Protein AF-0000000068440738 (afdb_homodimer)

pLDDT: mean 78.92, std 22.3, range [18.81, 98.5]

InterPro domains:
  IPR001190 SRCR domain [PF00530] (19-112)
  IPR001190 SRCR domain [PR00258] (16-32)
  IPR001190 SRCR domain [PR00258] (35-46)
  IPR001190 SRCR domain [PR00258] (50-60)
  IPR001190 SRCR domain [PR00258] (100-112)
  IPR001190 SRCR domain [PS50287] (16-112)
  IPR001190 SRCR domain [SM00202] (16-112)
  IPR036772 SRCR-like domain superfamily [G3DSA:3.10.250.10] (16-118)
  IPR036772 SRCR-like domain superfamily [SSF56487] (14-116)

Solvent-accessible surface area (backbone atoms only — not comparable to full-atom values): 12773 Å² total; per-residue (Å²): 131,83,73,74,72,61,81,67,72,72,68,60,94,82,32,64,48,41,42,75,37,97,47,79,36,21,16,19,44,33,37,53,51,96,90,38,64,19,28,30,32,30,50,63,58,35,61,30,44,33,26,12,49,17,50,57,66,62,12,40,49,50,73,44,56,36,53,58,16,70,38,48,61,68,64,82,46,70,76,42,56,57,53,57,39,81,37,79,51,72,37,64,72,68,18,49,76,54,47,90,56,56,44,63,27,19,23,19,39,34,31,64,33,65,70,70,70,83,117,132,84,72,73,74,61,79,68,71,73,70,58,92,81,32,66,48,42,42,76,38,98,47,77,35,22,16,19,44,35,37,54,54,95,89,38,66,17,27,30,31,29,50,62,59,35,60,30,43,33,26,12,48,16,50,57,65,62,11,42,49,51,71,45,56,35,52,58,16,70,37,46,63,69,62,81,47,69,77,42,55,58,53,58,37,82,35,78,52,72,38,63,72,68,17,50,74,55,46,90,57,55,44,64,27,19,23,19,39,33,31,64,33,64,71,72,71,82,116

Structure (mmCIF, N/CA/C/O backbone):
data_AF-0000000068440738-model_v1
#
loop_
_entity.id
_entity.type
_entity.pdbx_description
1 polymer 'SRCR domain-containing protein'
#
loop_
_atom_site.group_PDB
_atom_site.id
_atom_site.type_symbol
_atom_site.label_atom_id
_atom_site.label_alt_id
_atom_site.label_comp_id
_atom_site.label_asym_id
_atom_site.label_entity_id
_atom_site.label_seq_id
_atom_site.pdbx_PDB_ins_code
_atom_site.Cartn_x
_atom_site.Cartn_y
_atom_site.Cartn_z
_atom_site.occupancy
_atom_site.B_iso_or_equiv
_atom_site.auth_seq_id
_atom_site.auth_comp_id
_atom_site.auth_asym_id
_atom_site.auth_atom_id
_atom_site.pdbx_PDB_model_num
ATOM 1 N N . MET A 1 1 ? -0.693 -3.965 24.609 1 18.81 1 MET A N 1
ATOM 2 C CA . MET A 1 1 ? -0.639 -4.945 23.531 1 18.81 1 MET A CA 1
ATOM 3 C C . MET A 1 1 ? -1.587 -4.562 22.406 1 18.81 1 MET A C 1
ATOM 5 O O . MET A 1 1 ? -2.787 -4.832 22.469 1 18.81 1 MET A O 1
ATOM 9 N N . HIS A 1 2 ? -1.605 -3.342 22.016 1 21.77 2 HIS A N 1
ATOM 10 C CA . HIS A 1 2 ? -2.613 -2.768 21.125 1 21.77 2 HIS A CA 1
ATOM 11 C C . HIS A 1 2 ? -2.6 -3.447 19.766 1 21.77 2 HIS A C 1
ATOM 13 O O . HIS A 1 2 ? -1.543 -3.57 19.141 1 21.77 2 HIS A O 1
ATOM 19 N N . LYS A 1 3 ? -3.529 -4.398 19.672 1 24.98 3 LYS A N 1
ATOM 20 C CA . LYS A 1 3 ? -3.844 -5.312 18.562 1 24.98 3 LYS A CA 1
ATOM 21 C C . LYS A 1 3 ? -4.012 -4.555 17.25 1 24.98 3 LYS A C 1
ATOM 23 O O . LYS A 1 3 ? -4.676 -3.516 17.219 1 24.98 3 LYS A O 1
ATOM 28 N N . TYR A 1 4 ? -3.006 -4.535 16.484 1 27.48 4 TYR A N 1
ATOM 29 C CA . TYR A 1 4 ? -2.863 -4.094 15.102 1 27.48 4 TYR A CA 1
ATOM 30 C C . TYR A 1 4 ? -4.133 -4.375 14.312 1 27.48 4 TYR A C 1
ATOM 32 O O . TYR A 1 4 ? -4.566 -5.523 14.211 1 27.48 4 TYR A O 1
ATOM 40 N N . ASN A 1 5 ? -5.109 -3.664 14.703 1 26.7 5 ASN A N 1
ATOM 41 C CA . ASN A 1 5 ? -6.324 -4.051 14 1 26.7 5 ASN A CA 1
ATOM 42 C C . ASN A 1 5 ? -6.121 -4.043 12.484 1 26.7 5 ASN A C 1
ATOM 44 O O . ASN A 1 5 ? -5.965 -2.98 11.883 1 26.7 5 ASN A O 1
ATOM 48 N N . LEU A 1 6 ? -5.23 -4.863 12.031 1 29.42 6 LEU A N 1
ATOM 49 C CA . LEU A 1 6 ? -5.082 -5.234 10.633 1 29.42 6 LEU A CA 1
ATOM 50 C C . LEU A 1 6 ? -6.441 -5.426 9.969 1 29.42 6 LEU A C 1
ATOM 52 O O . LEU A 1 6 ? -7.297 -6.141 10.5 1 29.42 6 LEU A O 1
ATOM 56 N N . TYR A 1 7 ? -7.008 -4.418 9.578 1 29.03 7 TYR A N 1
ATOM 57 C CA . TYR A 1 7 ? -8.195 -4.766 8.805 1 29.03 7 TYR A CA 1
ATOM 58 C C . TYR A 1 7 ? -7.906 -5.93 7.863 1 29.03 7 TYR A C 1
ATOM 60 O O . TYR A 1 7 ? -7.066 -5.82 6.965 1 29.03 7 TYR A O 1
ATOM 68 N N . LEU A 1 8 ? -7.867 -7.102 8.461 1 31.16 8 LEU A N 1
ATOM 69 C CA . LEU A 1 8 ? -7.82 -8.383 7.77 1 31.16 8 LEU A CA 1
ATOM 70 C C . LEU A 1 8 ? -8.93 -8.477 6.727 1 31.16 8 LEU A C 1
ATOM 72 O O . LEU A 1 8 ? -10.117 -8.438 7.066 1 31.16 8 LEU A O 1
ATOM 76 N N . PHE A 1 9 ? -8.758 -7.648 5.691 1 31.34 9 PHE A N 1
ATOM 77 C CA . PHE A 1 9 ? -9.711 -8.062 4.672 1 31.34 9 PHE A CA 1
ATOM 78 C C . PHE A 1 9 ? -9.664 -9.578 4.465 1 31.34 9 PHE A C 1
ATOM 80 O O . PHE A 1 9 ? -8.578 -10.16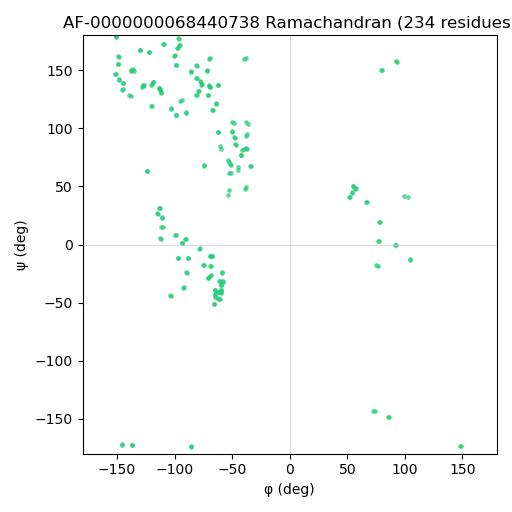4 4.41 1 31.34 9 PHE A O 1
ATOM 87 N N . SER A 1 10 ? -10.516 -10.172 5.211 1 38.22 10 SER A N 1
ATOM 88 C CA . SER A 1 10 ? -10.688 -11.609 5.008 1 38.22 10 SER A CA 1
ATOM 89 C C . SER A 1 10 ? -10.828 -11.945 3.525 1 38.22 10 SER A C 1
ATOM 91 O O . SER A 1 10 ? -11.727 -11.43 2.855 1 38.22 10 SER A O 1
ATOM 93 N N . PHE A 1 11 ? -9.656 -12.125 2.855 1 38.41 11 PHE A N 1
ATOM 94 C CA . PHE A 1 11 ? -9.844 -12.664 1.515 1 38.41 11 PHE A CA 1
ATOM 95 C C . PHE A 1 11 ? -10.781 -13.867 1.545 1 38.41 11 PHE A C 1
ATOM 97 O O . PHE A 1 11 ? -10.656 -14.727 2.418 1 38.41 11 PHE A O 1
ATOM 104 N N . GLU A 1 12 ? -11.93 -13.648 1.123 1 41.41 12 GLU A N 1
ATOM 105 C CA . GLU A 1 12 ? -12.742 -14.836 0.888 1 41.41 12 GLU A CA 1
ATOM 106 C C . GLU A 1 12 ? -11.898 -15.977 0.31 1 41.41 12 GLU A C 1
ATOM 108 O O . GLU A 1 12 ? -10.844 -15.734 -0.279 1 41.41 12 GLU A O 1
ATOM 113 N N . GLU A 1 13 ? -12.195 -17.219 0.32 1 42.75 13 GLU A N 1
ATOM 114 C CA . GLU A 1 13 ? -11.883 -18.453 -0.382 1 42.75 13 GLU A CA 1
ATOM 115 C C . GLU A 1 13 ? -11.711 -18.219 -1.879 1 42.75 13 GLU A C 1
ATOM 117 O O . GLU A 1 13 ? -12.523 -17.531 -2.5 1 42.75 13 GLU A O 1
ATOM 122 N N . LYS A 1 14 ? -10.391 -18.234 -2.494 1 59.53 14 LYS A N 1
ATOM 123 C CA . LYS A 1 14 ? -10.047 -18.203 -3.914 1 59.53 14 LYS A CA 1
ATOM 124 C C . LYS A 1 14 ? -9.656 -16.797 -4.355 1 59.53 14 LYS A C 1
ATOM 126 O O . LYS A 1 14 ? -10.227 -16.266 -5.309 1 59.53 14 LYS A O 1
ATOM 131 N N . SER A 1 15 ? -8.883 -16.125 -3.506 1 81.12 15 SER A N 1
ATOM 132 C CA . SER A 1 15 ? -8.555 -14.719 -3.762 1 81.12 15 SER A CA 1
ATOM 133 C C . SER A 1 15 ? -7.172 -14.586 -4.391 1 81.12 15 SER A C 1
ATOM 135 O O . SER A 1 15 ? -6.691 -13.477 -4.621 1 81.12 15 SER A O 1
ATOM 137 N N . LEU A 1 16 ? -6.625 -15.836 -4.746 1 93.12 16 LEU A N 1
ATOM 138 C CA . LEU A 1 16 ? -5.277 -15.859 -5.297 1 93.12 16 LEU A CA 1
ATOM 139 C C . LEU A 1 16 ? -5.133 -16.953 -6.348 1 93.12 16 LEU A C 1
ATOM 141 O O . LEU A 1 16 ? -5.613 -18.078 -6.152 1 93.12 16 LEU A O 1
ATOM 145 N N . ARG A 1 17 ? -4.547 -16.625 -7.5 1 95.38 17 ARG A N 1
ATOM 146 C CA . ARG A 1 17 ? -4.289 -17.641 -8.508 1 95.38 17 ARG A CA 1
ATOM 147 C C . ARG A 1 17 ? -3.037 -17.312 -9.312 1 95.38 17 ARG A C 1
ATOM 149 O O . ARG A 1 17 ? -2.59 -16.172 -9.336 1 95.38 17 ARG A O 1
ATOM 156 N N . LEU A 1 18 ? -2.6 -18.469 -9.945 1 97.25 18 LEU A N 1
ATOM 157 C CA . LEU A 1 18 ? -1.5 -18.297 -10.898 1 97.25 18 LEU A CA 1
ATOM 158 C C . LEU A 1 18 ? -1.973 -18.547 -12.32 1 97.25 18 LEU A C 1
ATOM 160 O O . LEU A 1 18 ? -2.709 -19.516 -12.578 1 97.25 18 LEU A O 1
ATOM 164 N N . VAL A 1 19 ? -1.604 -17.578 -13.18 1 97.81 19 VAL A N 1
ATOM 165 C CA . VAL A 1 19 ? -2.141 -17.594 -14.539 1 97.81 19 VAL A CA 1
ATOM 166 C C . VAL A 1 19 ? -1.001 -17.734 -15.539 1 97.81 19 VAL A C 1
ATOM 168 O O . VAL A 1 19 ? 0.083 -17.172 -15.344 1 97.81 19 VAL A O 1
ATOM 171 N N . ASN A 1 20 ? -1.188 -18.547 -16.625 1 98.06 20 ASN A N 1
ATOM 172 C CA . ASN A 1 20 ? -0.329 -18.688 -17.797 1 98.06 20 ASN A CA 1
ATOM 173 C C . ASN A 1 20 ? 0.896 -19.547 -17.5 1 98.06 20 ASN A C 1
ATOM 175 O O . ASN A 1 20 ? 1.958 -19.344 -18.078 1 98.06 20 ASN A O 1
ATOM 179 N N . GLY A 1 21 ? 0.819 -20.344 -16.438 1 96.25 21 GLY A N 1
ATOM 180 C CA . GLY A 1 21 ? 1.81 -21.375 -16.172 1 96.25 21 GLY A CA 1
ATOM 181 C C . GLY A 1 21 ? 1.402 -22.75 -16.688 1 96.25 21 GLY A C 1
ATOM 182 O O . GLY A 1 21 ? 0.279 -22.922 -17.156 1 96.25 21 GLY A O 1
ATOM 183 N N . GLU A 1 22 ? 2.363 -23.688 -16.609 1 95.19 22 GLU A N 1
ATOM 184 C CA . GLU A 1 22 ? 2.105 -25.047 -17.078 1 95.19 22 GLU A CA 1
ATOM 185 C C . GLU A 1 22 ? 1.107 -25.75 -16.172 1 95.19 22 GLU A C 1
ATOM 187 O O . GLU A 1 22 ? 0.446 -26.703 -16.594 1 95.19 22 GLU A O 1
ATOM 192 N N . ASP A 1 23 ? 1.036 -25.375 -14.969 1 94.5 23 ASP A N 1
ATOM 193 C CA . ASP A 1 23 ? 0.09 -25.891 -13.984 1 94.5 23 ASP A CA 1
ATOM 194 C C . ASP A 1 23 ? -0.344 -24.812 -13.008 1 94.5 23 ASP A C 1
ATOM 196 O O . ASP A 1 23 ? -0.03 -23.625 -13.195 1 94.5 23 ASP A O 1
ATOM 200 N N . LYS A 1 24 ? -1.08 -25.234 -11.969 1 95.19 24 LYS A N 1
ATOM 201 C CA . LYS A 1 24 ? -1.659 -24.266 -11.047 1 95.19 24 LYS A CA 1
ATOM 202 C C . LYS A 1 24 ? -0.614 -23.75 -10.062 1 95.19 24 LYS A C 1
ATOM 204 O O . LYS A 1 24 ? -0.898 -22.859 -9.25 1 95.19 24 LYS A O 1
ATOM 209 N N . CYS A 1 25 ? 0.622 -24.281 -10.117 1 97.25 25 CYS A N 1
ATOM 210 C CA . CYS A 1 25 ? 1.63 -23.922 -9.125 1 97.25 25 CYS A CA 1
ATOM 211 C C . CYS A 1 25 ? 2.734 -23.078 -9.742 1 97.25 25 CYS A C 1
ATOM 213 O O . CYS A 1 25 ? 3.801 -22.906 -9.148 1 97.25 25 CYS A O 1
ATOM 215 N N . ARG A 1 26 ? 2.475 -22.547 -10.938 1 97.75 26 ARG A N 1
ATOM 216 C CA . ARG A 1 26 ? 3.387 -21.625 -11.609 1 97.75 26 ARG A CA 1
ATOM 217 C C . ARG A 1 26 ? 2.619 -20.625 -12.469 1 97.75 26 ARG A C 1
ATOM 219 O O . ARG A 1 26 ? 1.614 -20.969 -13.094 1 97.75 26 ARG A O 1
ATOM 226 N N . GLY A 1 27 ? 3.137 -19.391 -12.43 1 98.44 27 GLY A N 1
ATOM 227 C CA . GLY A 1 27 ? 2.5 -18.422 -13.312 1 98.44 27 GLY A CA 1
ATOM 228 C C . GLY A 1 27 ? 2.533 -17.016 -12.773 1 98.44 27 GLY A C 1
ATOM 229 O O . GLY A 1 27 ? 3.238 -16.734 -11.805 1 98.44 27 GLY A O 1
ATOM 230 N N . ARG A 1 28 ? 1.854 -16.125 -13.477 1 98.5 28 ARG A N 1
ATOM 231 C CA . ARG A 1 28 ? 1.633 -14.758 -13.055 1 98.5 28 ARG A CA 1
ATOM 232 C C . ARG A 1 28 ? 0.675 -14.695 -11.867 1 98.5 28 ARG A C 1
ATOM 234 O O . ARG A 1 28 ? -0.344 -15.391 -11.852 1 98.5 28 ARG A O 1
ATOM 241 N N . ILE A 1 29 ? 1.024 -13.883 -10.93 1 95.94 29 ILE A N 1
ATOM 242 C CA . ILE A 1 29 ? 0.178 -13.797 -9.742 1 95.94 29 ILE A CA 1
ATOM 243 C C . ILE A 1 29 ? -1.016 -12.891 -10.031 1 95.94 29 ILE A C 1
ATOM 245 O O . ILE A 1 29 ? -0.847 -11.766 -10.508 1 95.94 29 ILE A O 1
ATOM 249 N N . GLU A 1 30 ? -2.205 -13.383 -9.75 1 94 30 GLU A N 1
ATOM 250 C CA . GLU A 1 30 ? -3.412 -12.562 -9.758 1 94 30 GLU A CA 1
ATOM 251 C C . GLU A 1 30 ? -4.176 -12.695 -8.445 1 94 30 GLU A C 1
ATOM 253 O O . GLU A 1 30 ? -4.273 -13.789 -7.887 1 94 30 GLU A O 1
ATOM 258 N N . VAL A 1 31 ? -4.625 -11.555 -7.984 1 89.56 31 VAL A N 1
ATOM 259 C CA . VAL A 1 31 ? -5.371 -11.492 -6.73 1 89.56 31 VAL A CA 1
ATOM 260 C C . VAL A 1 31 ? -6.766 -10.922 -6.988 1 89.56 31 VAL A C 1
ATOM 262 O O . VAL A 1 31 ? -6.922 -9.992 -7.789 1 89.56 31 VAL A O 1
ATOM 265 N N . PHE A 1 32 ? -7.754 -11.562 -6.328 1 85.81 32 PHE A N 1
ATOM 266 C CA . PHE A 1 32 ? -9.117 -11.047 -6.375 1 85.81 32 PHE A CA 1
ATOM 267 C C . PHE A 1 32 ? -9.367 -10.07 -5.23 1 85.81 32 PHE A C 1
ATOM 269 O O . PHE A 1 32 ? -9.328 -10.461 -4.059 1 85.81 32 PHE A O 1
ATOM 276 N N . TYR A 1 33 ? -9.555 -8.828 -5.594 1 72.94 33 TYR A N 1
ATOM 277 C CA . TYR A 1 33 ? -9.734 -7.777 -4.602 1 72.94 33 TYR A CA 1
ATOM 278 C C . TYR A 1 33 ? -10.836 -6.816 -5.027 1 72.94 33 TYR A C 1
ATOM 280 O O . TYR A 1 33 ? -10.844 -6.332 -6.16 1 72.94 33 TYR A O 1
ATOM 288 N N . LYS A 1 34 ? -11.664 -6.672 -4.125 1 66.5 34 LYS A N 1
ATOM 289 C CA . LYS A 1 34 ? -12.773 -5.738 -4.32 1 66.5 34 LYS A CA 1
ATOM 290 C C . LYS A 1 34 ? -13.5 -6.016 -5.633 1 66.5 34 LYS A C 1
ATOM 292 O O . LYS A 1 34 ? -13.734 -5.102 -6.426 1 66.5 34 LYS A O 1
ATOM 297 N N . GLY A 1 35 ? -13.68 -7.293 -5.922 1 76.12 35 GLY A N 1
ATOM 298 C CA . GLY A 1 35 ? -14.578 -7.73 -6.977 1 76.12 35 GLY A CA 1
ATOM 299 C C . GLY A 1 35 ? -13.891 -7.895 -8.32 1 76.12 35 GLY A C 1
ATOM 300 O O . GLY A 1 35 ? -14.539 -8.203 -9.32 1 76.12 35 GLY A O 1
ATOM 301 N N . SER A 1 36 ? -12.688 -7.648 -8.367 1 78.69 36 SER A N 1
ATOM 302 C CA . SER A 1 36 ? -11.984 -7.797 -9.641 1 78.69 36 SER A CA 1
ATOM 303 C C . SER A 1 36 ? -10.625 -8.461 -9.438 1 78.69 36 SER A C 1
ATOM 305 O O . SER A 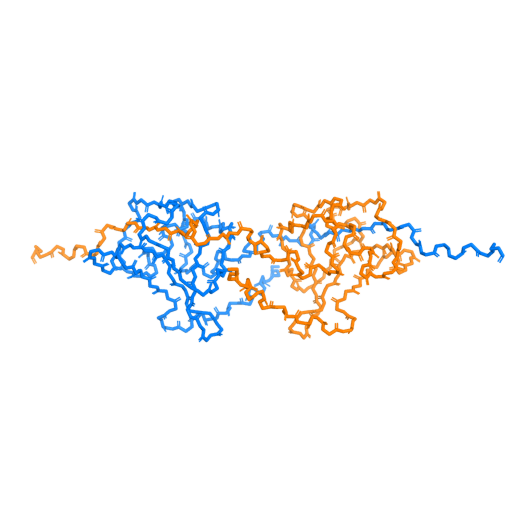1 36 ? -10.008 -8.328 -8.383 1 78.69 36 SER A O 1
ATOM 307 N N . TRP A 1 37 ? -10.297 -9.172 -10.508 1 87.25 37 TRP A N 1
ATOM 308 C CA . TRP A 1 37 ? -8.945 -9.727 -10.547 1 87.25 37 TRP A CA 1
ATOM 309 C C . TRP A 1 37 ? -7.934 -8.68 -10.984 1 87.25 37 TRP A C 1
ATOM 311 O O . TRP A 1 37 ? -8.211 -7.867 -11.867 1 87.25 37 TRP A O 1
ATOM 321 N N . GLY A 1 38 ? -6.777 -8.742 -10.391 1 87.06 38 GLY A N 1
ATOM 322 C CA . GLY A 1 38 ? -5.656 -7.891 -10.758 1 87.06 38 GLY A CA 1
ATOM 323 C C . GLY A 1 38 ? -4.309 -8.531 -10.5 1 87.06 38 GLY A C 1
ATOM 324 O O . GLY A 1 38 ? -4.238 -9.688 -10.078 1 87.06 38 GLY A O 1
ATOM 325 N N . THR A 1 39 ? -3.215 -7.805 -10.844 1 89.88 39 THR A N 1
ATOM 326 C CA . THR A 1 39 ? -1.87 -8.359 -10.75 1 89.88 39 THR A CA 1
ATOM 327 C C . THR A 1 39 ? -1.093 -7.711 -9.609 1 89.88 39 THR A C 1
ATOM 329 O O . THR A 1 39 ? -1.609 -6.824 -8.93 1 89.88 39 THR A O 1
ATOM 332 N N . ILE A 1 40 ? 0.052 -8.273 -9.375 1 86.56 40 ILE A N 1
ATOM 333 C CA . ILE A 1 40 ? 0.995 -7.734 -8.398 1 86.56 40 ILE A CA 1
ATOM 334 C C . ILE A 1 40 ? 2.248 -7.234 -9.117 1 86.56 40 ILE A C 1
ATOM 336 O O . ILE A 1 40 ? 2.756 -7.895 -10.023 1 86.56 40 ILE A O 1
ATOM 340 N N . CYS A 1 41 ? 2.639 -6.043 -8.68 1 86.5 41 CYS A N 1
ATOM 341 C CA . CYS A 1 41 ? 3.877 -5.5 -9.227 1 86.5 41 CYS A CA 1
ATOM 342 C C . CYS A 1 41 ? 5.086 -6.258 -8.695 1 86.5 41 CYS A C 1
ATOM 344 O O . CYS A 1 41 ? 5.109 -6.656 -7.531 1 86.5 41 CYS A O 1
ATOM 346 N N . ASP A 1 42 ? 6.133 -6.305 -9.523 1 89.44 42 ASP A N 1
ATOM 347 C CA . ASP A 1 42 ? 7.297 -7.078 -9.102 1 89.44 42 ASP A CA 1
ATOM 348 C C . ASP A 1 42 ? 8.289 -6.199 -8.336 1 89.44 42 ASP A C 1
ATOM 350 O O . ASP A 1 42 ? 9.352 -6.668 -7.926 1 89.44 42 ASP A O 1
ATOM 354 N N . ASP A 1 43 ? 7.867 -4.98 -8.117 1 79.56 43 ASP A N 1
ATOM 355 C CA . ASP A 1 43 ? 8.719 -4.195 -7.234 1 79.56 43 ASP A CA 1
ATOM 356 C C . ASP A 1 43 ? 8.758 -4.797 -5.832 1 79.56 43 ASP A C 1
ATOM 358 O O . ASP A 1 43 ? 7.719 -4.977 -5.195 1 79.56 43 ASP A O 1
ATOM 362 N N . GLY A 1 44 ? 9.961 -5.137 -5.395 1 80.44 44 GLY A N 1
ATOM 363 C CA . GLY A 1 44 ? 10.125 -5.695 -4.062 1 80.44 44 GLY A CA 1
ATOM 364 C C . GLY A 1 44 ? 9.695 -7.148 -3.965 1 80.44 44 GLY A C 1
ATOM 365 O O . GLY A 1 44 ? 9.711 -7.734 -2.883 1 80.44 44 GLY A O 1
ATOM 366 N N . TRP A 1 45 ? 9.297 -7.723 -5.09 1 89.81 45 TRP A N 1
ATOM 367 C CA . TRP A 1 45 ? 8.891 -9.125 -5.129 1 89.81 45 TRP A CA 1
ATOM 368 C C . TRP A 1 45 ? 10.07 -10.047 -4.848 1 89.81 45 TRP A C 1
ATOM 370 O O . TRP A 1 45 ? 11.078 -10.016 -5.562 1 89.81 45 TRP A O 1
ATOM 380 N N . ASP A 1 46 ? 9.953 -10.766 -3.717 1 93 46 ASP A N 1
ATOM 381 C CA . ASP A 1 46 ? 11.086 -11.609 -3.342 1 93 46 ASP A CA 1
ATOM 382 C C . ASP A 1 46 ? 10.617 -12.977 -2.852 1 93 46 ASP A C 1
ATOM 384 O O . ASP A 1 46 ? 9.438 -13.312 -2.971 1 93 46 ASP A O 1
ATOM 388 N N . MET A 1 47 ? 11.586 -13.75 -2.334 1 95.81 47 MET A N 1
ATOM 389 C CA . MET A 1 47 ? 11.297 -15.141 -2.008 1 95.81 47 MET A CA 1
ATOM 390 C C . MET A 1 47 ? 10.391 -15.242 -0.786 1 95.81 47 MET A C 1
ATOM 392 O O . MET A 1 47 ? 9.633 -16.203 -0.646 1 95.81 47 MET A O 1
ATOM 396 N N . ASN A 1 48 ? 10.453 -14.289 0.117 1 93.69 48 ASN A N 1
ATOM 397 C CA . ASN A 1 48 ? 9.531 -14.305 1.25 1 93.69 48 ASN A CA 1
ATOM 398 C C . ASN A 1 48 ? 8.086 -14.125 0.802 1 93.69 48 ASN A C 1
ATOM 400 O O . ASN A 1 48 ? 7.191 -14.828 1.283 1 93.69 48 ASN A O 1
ATOM 404 N N . ASP A 1 49 ? 7.914 -13.219 -0.105 1 93.06 49 ASP A N 1
ATOM 405 C CA . ASP A 1 49 ? 6.594 -13.031 -0.691 1 93.06 49 ASP A CA 1
ATOM 406 C C . ASP A 1 49 ? 6.117 -14.297 -1.402 1 93.06 49 ASP A C 1
ATOM 408 O O . ASP A 1 49 ? 4.988 -14.742 -1.195 1 93.06 49 ASP A O 1
ATOM 412 N N . ALA A 1 50 ? 7.066 -14.82 -2.199 1 96.81 50 ALA A N 1
ATOM 413 C CA . ALA A 1 50 ? 6.758 -16.016 -2.973 1 96.81 50 ALA A CA 1
ATOM 414 C C . ALA A 1 50 ? 6.363 -17.172 -2.059 1 96.81 50 ALA A C 1
ATOM 416 O O . ALA A 1 50 ? 5.43 -17.922 -2.357 1 96.81 50 ALA A O 1
ATOM 417 N N . GLN A 1 51 ? 7.035 -17.281 -0.96 1 96.25 51 GLN A N 1
ATOM 418 C CA . GLN A 1 51 ? 6.746 -18.359 -0.034 1 96.25 51 GLN A CA 1
ATOM 419 C C . GLN A 1 51 ? 5.32 -18.281 0.495 1 96.25 51 GLN A C 1
ATOM 421 O O . GLN A 1 51 ? 4.637 -19.297 0.633 1 96.25 51 GLN A O 1
ATOM 426 N N . VAL A 1 52 ? 4.863 -17.141 0.784 1 93.88 52 VAL A N 1
ATOM 427 C CA . VAL A 1 52 ? 3.508 -16.938 1.286 1 93.88 52 VAL A CA 1
ATOM 428 C C . VAL A 1 52 ? 2.494 -17.328 0.214 1 93.88 52 VAL A C 1
ATOM 430 O O . VAL A 1 52 ? 1.496 -18 0.509 1 93.88 52 VAL A O 1
ATOM 433 N N . VAL A 1 53 ? 2.779 -17.016 -1.039 1 95.06 53 VAL A N 1
ATOM 434 C CA . VAL A 1 53 ? 1.879 -17.328 -2.143 1 95.06 53 VAL A CA 1
ATOM 435 C C . VAL A 1 53 ? 1.779 -18.844 -2.307 1 95.06 53 VAL A C 1
ATOM 437 O O . VAL A 1 53 ? 0.679 -19.391 -2.406 1 95.06 53 VAL A O 1
ATOM 440 N N . CYS A 1 54 ? 2.922 -19.484 -2.385 1 96.19 54 CYS A N 1
ATOM 441 C CA . CYS A 1 54 ? 2.928 -20.922 -2.596 1 96.19 54 CYS A CA 1
ATOM 442 C C . CYS A 1 54 ? 2.201 -21.641 -1.464 1 96.19 54 CYS A C 1
ATOM 444 O O . CYS A 1 54 ? 1.443 -22.578 -1.706 1 96.19 54 CYS A O 1
ATOM 446 N N . LYS A 1 55 ? 2.385 -21.25 -0.254 1 94.12 55 LYS A N 1
ATOM 447 C CA . LYS A 1 55 ? 1.684 -21.828 0.888 1 94.12 55 LYS A CA 1
ATOM 448 C C . LYS A 1 55 ? 0.18 -21.578 0.792 1 94.12 55 LYS A C 1
ATOM 450 O O . LYS A 1 55 ? -0.617 -22.5 0.994 1 94.12 55 LYS A O 1
ATOM 455 N N . GLN A 1 56 ? -0.113 -20.391 0.489 1 92.12 56 GLN A N 1
ATOM 456 C CA . GLN A 1 56 ? -1.521 -20.016 0.422 1 92.12 56 GLN A CA 1
ATOM 457 C C . GLN A 1 56 ? -2.262 -20.828 -0.633 1 92.12 56 GLN A C 1
ATOM 459 O O . GLN A 1 56 ? -3.434 -21.172 -0.455 1 92.12 56 GLN A O 1
ATOM 464 N N . LEU A 1 57 ? -1.528 -21.188 -1.683 1 94.44 57 LEU A N 1
ATOM 465 C CA . LEU A 1 57 ? -2.137 -21.922 -2.787 1 94.44 57 LEU A CA 1
ATOM 466 C C . LEU A 1 57 ? -1.975 -23.438 -2.598 1 94.44 57 LEU A C 1
ATOM 468 O O . LEU A 1 57 ? -2.389 -24.219 -3.451 1 94.44 57 LEU A O 1
ATOM 472 N N . ALA A 1 58 ? -1.38 -23.828 -1.535 1 94.25 58 ALA A N 1
ATOM 473 C CA . ALA A 1 58 ? -1.067 -25.234 -1.311 1 94.25 58 ALA A CA 1
ATOM 474 C C . ALA A 1 58 ? -0.273 -25.812 -2.479 1 94.25 58 ALA A C 1
ATOM 476 O O . ALA A 1 58 ? -0.6 -26.891 -2.986 1 94.25 58 ALA A O 1
ATOM 477 N N . CYS A 1 59 ? 0.641 -25.047 -2.848 1 96.12 59 CYS A N 1
ATOM 478 C CA . CYS A 1 59 ? 1.498 -25.438 -3.965 1 96.12 59 CYS A CA 1
ATOM 479 C C . CYS A 1 59 ? 2.924 -25.688 -3.494 1 96.12 59 CYS A C 1
ATOM 481 O O . CYS A 1 59 ? 3.881 -25.422 -4.223 1 96.12 59 CYS A O 1
ATOM 483 N N . GLY A 1 60 ? 3.154 -26.156 -2.244 1 95.19 60 GLY A N 1
ATOM 484 C CA . GLY A 1 60 ? 4.484 -26.484 -1.75 1 95.19 60 GLY A CA 1
ATOM 485 C C . GLY A 1 60 ? 5.316 -25.25 -1.454 1 95.19 60 GLY A C 1
ATOM 486 O O . GLY A 1 60 ? 4.801 -24.25 -0.946 1 95.19 60 GLY A O 1
ATOM 487 N N . GLU A 1 61 ? 6.668 -25.359 -1.762 1 96.38 61 GLU A N 1
ATOM 488 C CA . GLU A 1 61 ? 7.605 -24.297 -1.424 1 96.38 61 GLU A CA 1
ATOM 489 C C . GLU A 1 61 ? 7.883 -23.406 -2.631 1 96.38 61 GLU A C 1
ATOM 491 O O . GLU A 1 61 ? 7.805 -23.859 -3.775 1 96.38 61 GLU A O 1
ATOM 496 N N . ALA A 1 62 ? 8.25 -22.203 -2.32 1 97.5 62 ALA A N 1
ATOM 497 C CA . ALA A 1 62 ? 8.664 -21.297 -3.391 1 97.5 62 ALA A CA 1
ATOM 498 C C . ALA A 1 62 ? 10.016 -21.703 -3.967 1 97.5 62 ALA A C 1
ATOM 500 O O . ALA A 1 62 ? 10.969 -21.938 -3.221 1 97.5 62 ALA A O 1
ATOM 501 N N . VAL A 1 63 ? 10.023 -21.812 -5.215 1 98 63 VAL A N 1
ATOM 502 C CA . VAL A 1 63 ? 11.258 -22.188 -5.902 1 98 63 VAL A CA 1
ATOM 503 C C . VAL A 1 63 ? 11.875 -20.953 -6.555 1 98 63 VAL A C 1
ATOM 505 O O . VAL A 1 63 ? 13.094 -20.75 -6.496 1 98 63 VAL A O 1
ATOM 508 N N . GLN A 1 64 ? 11.023 -20.094 -7.23 1 97.75 64 GLN A N 1
ATOM 509 C CA . GLN A 1 64 ? 11.508 -18.891 -7.883 1 97.75 64 GLN A CA 1
ATOM 510 C C . GLN A 1 64 ? 10.484 -17.766 -7.781 1 97.75 64 GLN A C 1
ATOM 512 O O . GLN A 1 64 ? 9.281 -17.984 -7.938 1 97.75 64 GLN A O 1
ATOM 517 N N . ALA A 1 65 ? 10.961 -16.516 -7.527 1 97.88 65 ALA A N 1
ATOM 518 C CA . ALA A 1 65 ? 10.227 -15.273 -7.695 1 97.88 65 ALA A CA 1
ATOM 519 C C . ALA A 1 65 ? 10.664 -14.539 -8.953 1 97.88 65 ALA A C 1
ATOM 521 O O . ALA A 1 65 ? 11.797 -14.07 -9.047 1 97.88 65 ALA A O 1
ATOM 522 N N . LEU A 1 66 ? 9.711 -14.383 -9.898 1 97.5 66 LEU A N 1
ATOM 523 C CA . LEU A 1 66 ? 10.125 -13.93 -11.219 1 97.5 66 LEU A CA 1
ATOM 524 C C . LEU A 1 66 ? 9.586 -12.531 -11.508 1 97.5 66 LEU A C 1
ATOM 526 O O . LEU A 1 66 ? 8.391 -12.266 -11.32 1 97.5 66 LEU A O 1
ATOM 530 N N . PRO A 1 67 ? 10.469 -11.672 -12.008 1 94.81 67 PRO A N 1
ATOM 531 C CA . PRO A 1 67 ? 10.055 -10.32 -12.398 1 94.81 67 PRO A CA 1
ATOM 532 C C . PRO A 1 67 ? 9.758 -10.203 -13.898 1 94.81 67 PRO A C 1
ATOM 534 O O . PRO A 1 67 ? 9.781 -11.203 -14.609 1 94.81 67 PRO A O 1
ATOM 537 N N . ASN A 1 68 ? 9.328 -9.016 -14.312 1 94.44 68 ASN A N 1
ATOM 538 C CA . ASN A 1 68 ? 9.258 -8.602 -15.711 1 94.44 68 ASN A CA 1
ATOM 539 C C . ASN A 1 68 ? 8.219 -9.414 -16.484 1 94.44 68 ASN A C 1
ATOM 541 O O . ASN A 1 68 ? 8.477 -9.828 -17.609 1 94.44 68 ASN A O 1
ATOM 545 N N . ALA A 1 69 ? 7.195 -9.727 -15.875 1 96.88 69 ALA A N 1
ATOM 546 C CA . ALA A 1 69 ? 6.102 -10.43 -16.547 1 96.88 69 ALA A CA 1
ATOM 547 C C . ALA A 1 69 ? 6.598 -11.703 -17.203 1 96.88 69 ALA A C 1
ATOM 549 O O . ALA A 1 69 ? 6.312 -11.953 -18.391 1 96.88 69 ALA A O 1
ATOM 550 N N . ALA A 1 70 ? 7.273 -12.461 -16.453 1 97.88 70 ALA A N 1
ATOM 551 C CA . ALA A 1 70 ? 7.867 -13.688 -16.969 1 97.88 70 ALA A CA 1
ATOM 552 C C . ALA A 1 70 ? 6.801 -14.617 -17.531 1 97.88 70 ALA A C 1
ATOM 554 O O . ALA A 1 70 ? 7.074 -15.414 -18.438 1 97.88 70 ALA A O 1
ATOM 555 N N . PHE A 1 71 ? 5.57 -14.492 -17.078 1 98.31 71 PHE A N 1
ATOM 556 C CA . PHE A 1 71 ? 4.488 -15.344 -17.562 1 98.31 71 PHE A CA 1
ATOM 557 C C . PHE A 1 71 ? 3.492 -14.531 -18.391 1 98.31 71 PHE A C 1
ATOM 559 O O . PHE A 1 71 ? 2.326 -14.914 -18.516 1 98.31 71 PHE A O 1
ATOM 566 N N . GLY A 1 72 ? 3.986 -13.422 -18.922 1 97.19 72 GLY A N 1
ATOM 567 C CA . GLY A 1 72 ? 3.127 -12.562 -19.719 1 97.19 72 GLY A CA 1
ATOM 568 C C . GLY A 1 72 ? 2.461 -11.469 -18.906 1 97.19 72 GLY A C 1
ATOM 569 O O . GLY A 1 72 ? 2.25 -11.625 -17.703 1 97.19 72 GLY A O 1
ATOM 570 N N . GLU A 1 73 ? 2.096 -10.492 -19.609 1 95.62 73 GLU A N 1
ATOM 571 C CA . GLU A 1 73 ? 1.439 -9.344 -18.984 1 95.62 73 GLU A CA 1
ATOM 572 C C . GLU A 1 73 ? -0.017 -9.656 -18.656 1 95.62 73 GLU A C 1
ATOM 574 O O . GLU A 1 73 ? -0.709 -10.32 -19.422 1 95.62 73 GLU A O 1
ATOM 579 N N . GLY A 1 74 ? -0.391 -9.211 -17.469 1 93.81 74 GLY A N 1
ATOM 580 C CA . GLY A 1 74 ? -1.81 -9.266 -17.141 1 93.81 74 GLY A CA 1
ATOM 581 C C . GLY A 1 74 ? -2.574 -8.047 -17.625 1 93.81 74 GLY A C 1
ATOM 582 O O . GLY A 1 74 ? -2.111 -7.332 -18.516 1 93.81 74 GLY A O 1
ATOM 583 N N . THR A 1 75 ? -3.779 -8.016 -17.25 1 87.56 75 THR A N 1
ATOM 584 C CA . THR A 1 75 ? -4.648 -6.883 -17.547 1 87.56 75 THR A CA 1
ATOM 585 C C . THR A 1 75 ? -5.359 -6.402 -16.281 1 87.56 75 THR A C 1
ATOM 587 O O . THR A 1 75 ? -5.258 -7.031 -15.227 1 87.56 75 THR A O 1
ATOM 590 N N . GLY A 1 76 ? -5.922 -5.25 -16.453 1 79.88 76 GLY A N 1
ATOM 591 C CA . GLY A 1 76 ? -6.664 -4.746 -15.305 1 79.88 76 GLY A CA 1
ATOM 592 C C . GLY A 1 76 ? -5.793 -3.992 -14.312 1 79.88 76 GLY A C 1
ATOM 593 O O . GLY A 1 76 ? -4.77 -3.416 -14.695 1 79.88 76 GLY A O 1
ATOM 594 N N . SER A 1 77 ? -6.203 -4.105 -13.055 1 73.5 77 SER A N 1
ATOM 595 C CA . SER A 1 77 ? -5.523 -3.311 -12.039 1 73.5 77 SER A CA 1
ATOM 596 C C . SER A 1 77 ? -4.277 -4.023 -11.516 1 73.5 77 SER A C 1
ATOM 598 O O . SER A 1 77 ? -4.215 -5.254 -11.523 1 73.5 77 SER A O 1
ATOM 600 N N . ILE A 1 78 ? -3.326 -3.293 -11.148 1 79.5 78 ILE A N 1
ATOM 601 C CA . ILE A 1 78 ? -2.195 -3.764 -10.352 1 79.5 78 ILE A CA 1
ATOM 602 C C . ILE A 1 78 ? -2.414 -3.404 -8.883 1 79.5 78 ILE A C 1
ATOM 604 O O . ILE A 1 78 ? -2.404 -2.227 -8.516 1 79.5 78 ILE A O 1
ATOM 608 N N . PHE A 1 79 ? -2.627 -4.387 -8.039 1 70 79 PHE A N 1
ATOM 609 C CA . PHE A 1 79 ? -3.188 -4.16 -6.715 1 70 79 PHE A CA 1
ATOM 610 C C . PHE A 1 79 ? -2.082 -3.961 -5.684 1 70 79 PHE A C 1
ATOM 612 O O . PHE A 1 79 ? -2.26 -3.23 -4.707 1 70 79 PHE A O 1
ATOM 619 N N . LEU A 1 80 ? -1.055 -4.688 -5.875 1 69.94 80 LEU A N 1
ATOM 620 C CA . LEU A 1 80 ? -0.07 -4.699 -4.797 1 69.94 80 LEU A CA 1
ATOM 621 C C . LEU A 1 80 ? 1.323 -4.391 -5.332 1 69.94 80 LEU A C 1
ATOM 623 O O . LEU A 1 80 ? 1.669 -4.789 -6.445 1 69.94 80 LEU A O 1
ATOM 627 N N . ASP A 1 81 ? 1.963 -3.557 -4.602 1 68.31 81 ASP A N 1
ATOM 628 C CA . ASP A 1 81 ? 3.363 -3.238 -4.863 1 68.31 81 ASP A CA 1
ATOM 629 C C . ASP A 1 81 ? 4.172 -3.221 -3.57 1 68.31 81 ASP A C 1
ATOM 631 O O . ASP A 1 81 ? 3.611 -3.082 -2.482 1 68.31 81 ASP A O 1
ATOM 635 N N . GLU A 1 82 ? 5.465 -3.582 -3.707 1 71.31 82 GLU A N 1
ATOM 636 C CA . GLU A 1 82 ? 6.395 -3.51 -2.584 1 71.31 82 GLU A CA 1
ATOM 637 C C . GLU A 1 82 ? 5.906 -4.348 -1.406 1 71.31 82 GLU A C 1
ATOM 639 O O . GLU A 1 82 ? 5.793 -3.848 -0.285 1 71.31 82 GLU A O 1
ATOM 644 N N . LEU A 1 83 ? 5.535 -5.586 -1.766 1 74.31 83 LEU A N 1
ATOM 645 C CA . LEU A 1 83 ? 5.129 -6.512 -0.713 1 74.31 83 LEU A CA 1
ATOM 646 C C . LEU A 1 83 ? 6.281 -6.777 0.252 1 74.31 83 LEU A C 1
ATOM 648 O O . LEU A 1 83 ? 7.441 -6.824 -0.159 1 74.31 83 LEU A O 1
ATOM 652 N N . LYS A 1 84 ? 5.922 -6.789 1.518 1 76.12 84 LYS A N 1
ATOM 653 C CA . LYS A 1 84 ? 6.934 -7.027 2.541 1 76.12 84 LYS A CA 1
ATOM 654 C C . LYS A 1 84 ? 6.551 -8.211 3.428 1 76.12 84 LYS A C 1
ATOM 656 O O . LYS A 1 84 ? 6.48 -8.078 4.652 1 76.12 84 LYS A O 1
ATOM 661 N N . CYS A 1 85 ? 6.477 -9.352 2.807 1 83.5 85 CYS A N 1
ATOM 662 C CA . CYS A 1 85 ? 6.211 -10.555 3.588 1 83.5 85 CYS A CA 1
ATOM 663 C C . CYS A 1 85 ? 7.48 -11.07 4.25 1 83.5 85 CYS A C 1
ATOM 665 O O . CYS A 1 85 ? 8.586 -10.844 3.746 1 83.5 85 CYS A O 1
ATOM 667 N N . GLN A 1 86 ? 7.316 -11.766 5.344 1 84.94 86 GLN A N 1
ATOM 668 C CA . GLN A 1 86 ? 8.43 -12.414 6.023 1 84.94 86 GLN A CA 1
ATOM 669 C C . GLN A 1 86 ? 8.539 -13.883 5.629 1 84.94 86 GLN A C 1
ATOM 671 O O . GLN A 1 86 ? 9.547 -14.531 5.914 1 84.94 86 GLN A O 1
ATOM 676 N N . GLY A 1 87 ? 7.594 -14.398 5 1 90.06 87 GLY A N 1
ATOM 677 C CA . GLY A 1 87 ? 7.637 -15.781 4.539 1 90.06 87 GLY A CA 1
ATOM 678 C C . GLY A 1 87 ? 6.789 -16.719 5.379 1 90.06 87 GLY A C 1
ATOM 679 O O . GLY A 1 87 ? 6.488 -17.828 4.957 1 90.06 87 GLY A O 1
ATOM 680 N N . ASN A 1 88 ? 6.312 -16.234 6.586 1 88.25 88 ASN A N 1
ATOM 681 C CA . ASN A 1 88 ? 5.559 -17.109 7.473 1 88.25 88 ASN A CA 1
ATOM 682 C C . ASN A 1 88 ? 4.098 -16.672 7.582 1 88.25 88 ASN A C 1
ATOM 684 O O . ASN A 1 88 ? 3.322 -17.266 8.328 1 88.25 88 ASN A O 1
ATOM 688 N N . GLU A 1 89 ? 3.73 -15.727 6.836 1 85.81 89 GLU A N 1
ATOM 689 C CA . GLU A 1 89 ? 2.334 -15.305 6.82 1 85.81 89 GLU A CA 1
ATOM 690 C C . GLU A 1 89 ? 1.443 -16.359 6.164 1 85.81 89 GLU A C 1
ATOM 692 O O . GLU A 1 89 ? 1.917 -17.172 5.371 1 85.81 89 GLU A O 1
ATOM 697 N N . TYR A 1 90 ? 0.175 -16.344 6.41 1 82.38 90 TYR A N 1
ATOM 698 C CA . TYR A 1 90 ? -0.758 -17.312 5.867 1 82.38 90 TYR A CA 1
ATOM 699 C C . TYR A 1 90 ? -1.312 -16.859 4.523 1 82.38 90 TYR A C 1
ATOM 701 O O . TYR A 1 90 ? -1.752 -17.688 3.715 1 82.38 90 TYR A O 1
ATOM 709 N N . SER A 1 91 ? -1.27 -15.523 4.352 1 84.19 91 SER A N 1
ATOM 710 C CA . SER A 1 91 ? -1.797 -14.992 3.1 1 84.19 91 SER A CA 1
ATOM 711 C C . SER A 1 91 ? -1.061 -13.719 2.688 1 84.19 91 SER A C 1
ATOM 713 O O . SER A 1 91 ? -0.48 -13.031 3.529 1 84.19 91 SER A O 1
ATOM 715 N N . LEU A 1 92 ? -1.112 -13.484 1.346 1 82.94 92 LEU A N 1
ATOM 716 C CA . LEU A 1 92 ? -0.455 -12.305 0.792 1 82.94 92 LEU A CA 1
ATOM 717 C C . LEU A 1 92 ? -1.035 -11.031 1.393 1 82.94 92 LEU A C 1
ATOM 719 O O . LEU A 1 92 ? -0.324 -10.031 1.551 1 82.94 92 LEU A O 1
ATOM 723 N N . GLU A 1 93 ? -2.258 -11.023 1.66 1 72.12 93 GLU A N 1
ATOM 724 C CA . GLU A 1 93 ? -2.934 -9.852 2.209 1 72.12 93 GLU A CA 1
ATOM 725 C C . GLU A 1 93 ? -2.293 -9.414 3.521 1 72.12 93 GLU A C 1
ATOM 727 O O . GLU A 1 93 ? -2.334 -8.234 3.873 1 72.12 93 GLU A O 1
ATOM 732 N N . GLU A 1 94 ? -1.819 -10.406 4.184 1 72.06 94 GLU A N 1
ATOM 733 C CA . GLU A 1 94 ? -1.187 -10.109 5.465 1 72.06 94 GLU A CA 1
ATOM 734 C C . GLU A 1 94 ? 0.125 -9.352 5.27 1 72.06 94 GLU A C 1
ATOM 736 O O . GLU A 1 94 ? 0.671 -8.789 6.223 1 72.06 94 GLU A O 1
ATOM 741 N N . CYS A 1 95 ? 0.54 -9.484 4.086 1 70.88 95 CYS A N 1
ATOM 742 C CA . CYS A 1 95 ? 1.843 -8.891 3.805 1 70.88 95 CYS A CA 1
ATOM 743 C C . CYS A 1 95 ? 1.698 -7.43 3.389 1 70.88 95 CYS A C 1
ATOM 745 O O . CYS A 1 95 ? 2.693 -6.715 3.264 1 70.88 95 CYS A O 1
ATOM 747 N N . TRP A 1 96 ? 0.357 -7.133 3.131 1 54.47 96 TRP A N 1
ATOM 748 C CA . TRP A 1 96 ? 0.055 -5.82 2.566 1 54.47 96 TRP A CA 1
ATOM 749 C C . TRP A 1 96 ? 0.069 -4.75 3.65 1 54.47 96 TRP A C 1
ATOM 751 O O . TRP A 1 96 ? -0.491 -4.941 4.73 1 54.47 96 TRP A O 1
ATOM 761 N N . GLY A 1 97 ? 0.727 -3.844 3.252 1 50.19 97 GLY A N 1
ATOM 762 C CA . GLY A 1 97 ? 0.614 -2.717 4.164 1 50.19 97 GLY A CA 1
ATOM 763 C C . GLY A 1 97 ? 1.426 -2.896 5.434 1 50.19 97 GLY A C 1
ATOM 764 O O . GLY A 1 97 ? 1.266 -2.137 6.395 1 50.19 97 GLY A O 1
ATOM 765 N N . ILE A 1 98 ? 1.753 -4.363 5.613 1 42.28 98 ILE A N 1
ATOM 766 C CA . ILE A 1 98 ? 2.438 -4.465 6.895 1 42.28 98 ILE A CA 1
ATOM 767 C C . ILE A 1 98 ? 3.477 -3.354 7.02 1 42.28 98 ILE A C 1
ATOM 769 O O . ILE A 1 98 ? 4.438 -3.309 6.246 1 42.28 98 ILE A O 1
ATOM 773 N N . HIS A 1 99 ? 2.861 -2.268 7.02 1 47.28 99 HIS A N 1
ATOM 774 C CA . HIS A 1 99 ? 3.666 -1.211 7.625 1 47.28 99 HIS A CA 1
ATOM 775 C C . HIS A 1 99 ? 4.02 -1.547 9.07 1 47.28 99 HIS A C 1
ATOM 777 O O . HIS A 1 99 ? 3.207 -2.133 9.789 1 47.28 99 HIS A O 1
ATOM 783 N N . HIS A 1 100 ? 5.043 -2.332 9.211 1 55.31 100 HIS A N 1
ATOM 784 C CA . HIS A 1 100 ? 5.371 -2.449 10.633 1 55.31 100 HIS A CA 1
ATOM 785 C C . HIS A 1 100 ? 5.531 -1.076 11.273 1 55.31 100 HIS A C 1
ATOM 787 O O . HIS A 1 100 ? 6.645 -0.677 11.633 1 55.31 100 HIS A O 1
ATOM 793 N N . CYS A 1 101 ? 4.539 -0.284 10.945 1 68.88 101 CYS A N 1
ATOM 794 C CA . CYS A 1 101 ? 4.629 1.014 11.602 1 68.88 101 CYS A CA 1
ATOM 795 C C . CYS A 1 101 ? 3.799 1.035 12.883 1 68.88 101 CYS A C 1
ATOM 797 O O . CYS A 1 101 ? 2.758 0.382 12.961 1 68.88 101 CYS A O 1
ATOM 799 N N . ASN A 1 102 ? 4.453 1.354 13.961 1 75.94 102 ASN A N 1
ATOM 800 C CA . ASN A 1 102 ? 3.701 1.742 15.148 1 75.94 102 ASN A CA 1
ATOM 801 C C . ASN A 1 102 ? 3.611 3.26 15.281 1 75.94 102 ASN A C 1
ATOM 803 O O . ASN A 1 102 ? 4.223 3.994 14.5 1 75.94 102 ASN A O 1
ATOM 807 N N . HIS A 1 103 ? 2.797 3.746 16.172 1 89.62 103 HIS A N 1
ATOM 808 C CA . HIS A 1 103 ? 2.461 5.164 16.266 1 89.62 103 HIS A CA 1
ATOM 809 C C . HIS A 1 103 ? 3.666 5.984 16.703 1 89.62 103 HIS A C 1
ATOM 811 O O . HIS A 1 103 ? 3.652 7.215 16.609 1 89.62 103 HIS A O 1
ATOM 817 N N . LYS A 1 104 ? 4.734 5.332 17.125 1 90.38 104 LYS A N 1
ATOM 818 C CA . LYS A 1 104 ? 5.98 6.062 17.344 1 90.38 104 LYS A CA 1
ATOM 819 C C . LYS A 1 104 ? 6.578 6.539 16.016 1 90.38 104 LYS A C 1
ATOM 821 O O . LYS A 1 104 ? 7.484 7.375 16.016 1 90.38 104 LYS A O 1
ATOM 826 N N . GLU A 1 105 ? 5.965 6.008 14.914 1 90.81 105 GLU A N 1
ATOM 827 C CA . GLU A 1 105 ? 6.461 6.336 13.586 1 90.81 105 GLU A CA 1
ATOM 828 C C . GLU A 1 105 ? 5.43 7.141 12.797 1 90.81 105 GLU A C 1
ATOM 830 O O . GLU A 1 105 ? 5.449 7.145 11.562 1 90.81 105 GLU A O 1
ATOM 835 N N . ASP A 1 106 ? 4.613 7.828 13.492 1 92.75 106 ASP A N 1
ATOM 836 C CA . ASP A 1 106 ? 3.645 8.68 12.805 1 92.75 106 ASP A CA 1
ATOM 837 C C . ASP A 1 106 ? 4.336 9.859 12.125 1 92.75 106 ASP A C 1
ATOM 839 O O . ASP A 1 106 ? 5.184 10.523 12.734 1 92.75 106 ASP A O 1
ATOM 843 N N . ALA A 1 107 ? 3.934 10.109 10.906 1 95.5 107 ALA A N 1
ATOM 844 C CA . ALA A 1 107 ? 4.512 11.203 10.133 1 95.5 107 ALA A CA 1
ATOM 845 C C . ALA A 1 107 ? 3.939 12.547 10.586 1 95.5 107 ALA A C 1
ATOM 847 O O . ALA A 1 107 ? 2.748 12.656 10.891 1 95.5 107 ALA A O 1
ATOM 848 N N . GLY A 1 108 ? 4.797 13.57 10.664 1 97.88 108 GLY A N 1
ATOM 849 C CA . GLY A 1 108 ? 4.434 14.961 10.891 1 97.88 108 GLY A CA 1
ATOM 850 C C 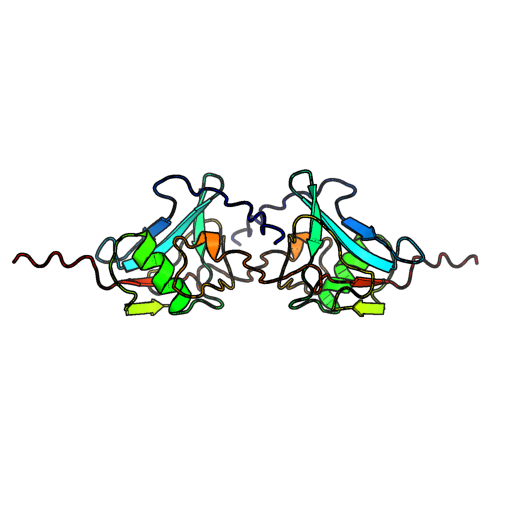. GLY A 1 108 ? 4.902 15.891 9.789 1 97.88 108 GLY A C 1
ATOM 851 O O . GLY A 1 108 ? 5.73 15.508 8.961 1 97.88 108 GLY A O 1
ATOM 852 N N . ILE A 1 109 ? 4.328 17.062 9.844 1 98.38 109 ILE A N 1
ATOM 853 C CA . ILE A 1 109 ? 4.645 17.984 8.766 1 98.38 109 ILE A CA 1
ATOM 854 C C . ILE A 1 109 ? 4.527 19.438 9.258 1 98.38 109 ILE A C 1
ATOM 856 O O . ILE A 1 109 ? 3.752 19.719 10.18 1 98.38 109 ILE A O 1
ATOM 860 N N . ILE A 1 110 ? 5.391 20.328 8.711 1 97.94 110 ILE A N 1
ATOM 861 C CA . ILE A 1 110 ? 5.277 21.766 8.852 1 97.94 110 ILE A CA 1
ATOM 862 C C . ILE A 1 110 ? 5.129 22.406 7.473 1 97.94 110 ILE A C 1
ATOM 864 O O . ILE A 1 110 ? 5.992 22.234 6.605 1 97.94 110 ILE A O 1
ATOM 868 N N . CYS A 1 111 ? 4.043 23.047 7.312 1 98 111 CYS A N 1
ATOM 869 C CA . CYS A 1 111 ? 3.811 23.844 6.113 1 98 111 CYS A CA 1
ATOM 870 C C . CYS A 1 111 ? 4.062 25.328 6.383 1 98 111 CYS A C 1
ATOM 872 O O . CYS A 1 111 ? 4.109 25.75 7.539 1 98 111 CYS A O 1
ATOM 874 N N . SER A 1 112 ? 4.23 26.062 5.285 1 96 112 SER A N 1
ATOM 875 C CA . SER A 1 112 ? 4.559 27.484 5.41 1 96 112 SER A CA 1
ATOM 876 C C . SER A 1 112 ? 3.34 28.297 5.828 1 96 112 SER A C 1
ATOM 878 O O . SER A 1 112 ? 3.479 29.375 6.414 1 96 112 SER A O 1
ATOM 880 N N . GLY A 1 113 ? 2.18 27.781 5.68 1 91.44 113 GLY A N 1
ATOM 881 C CA . GLY A 1 113 ? 0.967 28.531 5.938 1 91.44 113 GLY A CA 1
ATOM 882 C C . GLY A 1 113 ? 0.587 29.469 4.797 1 91.44 113 GLY A C 1
ATOM 883 O O . GLY A 1 113 ? 1.374 29.672 3.869 1 91.44 113 GLY A O 1
ATOM 884 N N . ASN A 1 114 ? -0.757 29.703 4.652 1 77.06 114 ASN A N 1
ATOM 885 C CA . ASN A 1 114 ? -1.192 30.703 3.686 1 77.06 114 ASN A CA 1
ATOM 886 C C . ASN A 1 114 ? -0.924 32.125 4.188 1 77.06 114 ASN A C 1
ATOM 888 O O . ASN A 1 114 ? -1.497 32.562 5.191 1 77.06 114 ASN A O 1
ATOM 892 N N . HIS A 1 115 ? 0.263 32.531 4.309 1 59.75 115 HIS A N 1
ATOM 893 C CA . HIS A 1 115 ? 0.424 33.906 4.672 1 59.75 115 HIS A CA 1
ATOM 894 C C . HIS A 1 115 ? -0.35 34.812 3.721 1 59.75 115 HIS A C 1
ATOM 896 O O . HIS A 1 115 ? -0.12 34.812 2.508 1 59.75 115 HIS A O 1
ATOM 902 N N . ARG A 1 116 ? -1.62 34.906 3.674 1 50.97 116 ARG A N 1
ATOM 903 C CA . ARG A 1 116 ? -2.17 36.125 3.105 1 50.97 116 ARG A CA 1
ATOM 904 C C . ARG A 1 116 ? -1.323 37.344 3.494 1 50.97 116 ARG A C 1
ATOM 906 O O . ARG A 1 116 ? -1.041 37.562 4.676 1 50.97 116 ARG A O 1
ATOM 913 N N . HIS A 1 117 ? -0.444 37.719 2.676 1 42.12 117 HIS A N 1
ATOM 914 C CA . HIS A 1 117 ? 0.063 39.094 2.73 1 42.12 117 HIS A CA 1
ATOM 915 C C . HIS A 1 117 ? -1.052 40.062 3.055 1 42.12 117 HIS A C 1
ATOM 917 O O . HIS A 1 117 ? -2.043 40.156 2.328 1 42.12 117 HIS A O 1
ATOM 923 N N . CYS A 1 118 ? -1.445 40.281 4.27 1 37.22 118 CYS A N 1
ATOM 924 C CA . CYS A 1 118 ? -2.031 41.594 4.527 1 37.22 118 CYS A CA 1
ATOM 925 C C . CYS A 1 118 ? -1.282 42.688 3.771 1 37.22 118 CYS A C 1
ATOM 927 O O . CYS A 1 118 ? -0.102 42.906 4.031 1 37.22 118 CYS A O 1
ATOM 929 N N . CYS A 1 119 ? -0.962 42.594 2.455 1 33.12 119 CYS A N 1
ATOM 930 C CA . CYS A 1 119 ? -0.892 43.969 1.976 1 33.12 119 CYS A CA 1
ATOM 931 C C . CYS A 1 119 ? -2.262 44.625 2.029 1 33.12 119 CYS A C 1
ATOM 933 O O . CYS A 1 119 ? -3.289 43.938 1.953 1 33.12 119 CYS A O 1
ATOM 935 N N . MET B 1 1 ? -2.943 3.795 -24.906 1 18.84 1 MET B N 1
ATOM 936 C CA . MET B 1 1 ? -2.955 4.777 -23.828 1 18.84 1 MET B CA 1
ATOM 937 C C . MET B 1 1 ? -3.756 4.27 -22.641 1 18.84 1 MET B C 1
ATOM 939 O O . MET B 1 1 ? -4.984 4.375 -22.609 1 18.84 1 MET B O 1
ATOM 943 N N . HIS B 1 2 ? -3.566 3.062 -22.25 1 21.84 2 HIS B N 1
ATOM 944 C CA . HIS B 1 2 ? -4.422 2.367 -21.297 1 21.84 2 HIS B CA 1
ATOM 945 C C . HIS B 1 2 ? -4.41 3.057 -19.938 1 21.84 2 HIS B C 1
ATOM 947 O O . HIS B 1 2 ? -3.342 3.316 -19.375 1 21.84 2 HIS B O 1
ATOM 953 N N . LYS B 1 3 ? -5.438 3.891 -19.766 1 24.84 3 LYS B N 1
ATOM 954 C CA . LYS B 1 3 ? -5.797 4.746 -18.641 1 24.84 3 LYS B CA 1
ATOM 955 C C . LYS B 1 3 ? -5.793 3.963 -17.328 1 24.84 3 LYS B C 1
ATOM 957 O O . LYS B 1 3 ? -6.332 2.855 -17.266 1 24.84 3 LYS B O 1
ATOM 962 N N . TYR B 1 4 ? -4.734 4.055 -16.641 1 27.64 4 TYR B N 1
ATOM 963 C CA . TYR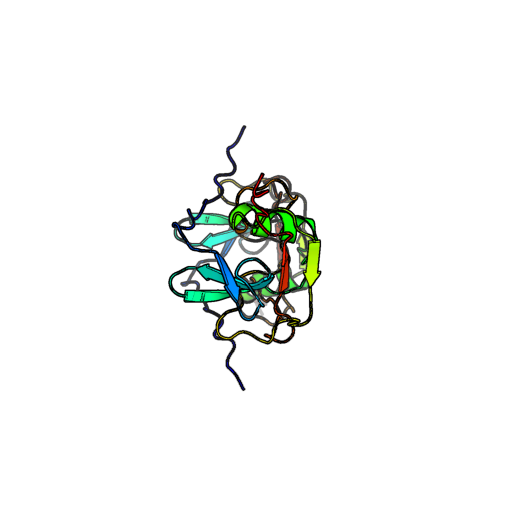 B 1 4 ? -4.469 3.615 -15.281 1 27.64 4 TYR B CA 1
ATOM 964 C C . TYR B 1 4 ? -5.711 3.756 -14.406 1 27.64 4 TYR B C 1
ATOM 966 O O . TYR B 1 4 ? -6.273 4.848 -14.289 1 27.64 4 TYR B O 1
ATOM 974 N N . ASN B 1 5 ? -6.625 2.939 -14.758 1 26.88 5 ASN B N 1
ATOM 975 C CA . ASN B 1 5 ? -7.828 3.174 -13.969 1 26.88 5 ASN B CA 1
ATOM 976 C C . ASN B 1 5 ? -7.52 3.207 -12.477 1 26.88 5 ASN B C 1
ATOM 978 O O . ASN B 1 5 ? -7.191 2.178 -11.883 1 26.88 5 ASN B O 1
ATOM 982 N N . LEU B 1 6 ? -6.715 4.145 -12.094 1 29.64 6 LEU B N 1
ATOM 983 C CA . LEU B 1 6 ? -6.5 4.551 -10.711 1 29.64 6 LEU B CA 1
ATOM 984 C C . LEU B 1 6 ? -7.816 4.602 -9.945 1 29.64 6 LEU B C 1
ATOM 986 O O . LEU B 1 6 ? -8.781 5.211 -10.406 1 29.64 6 LEU B O 1
ATOM 990 N N . TYR B 1 7 ? -8.242 3.541 -9.516 1 29.34 7 TYR B N 1
ATOM 991 C CA . TYR B 1 7 ? -9.391 3.758 -8.648 1 29.34 7 TYR B CA 1
ATOM 992 C C . TYR B 1 7 ? -9.164 4.949 -7.723 1 29.34 7 TYR B C 1
ATOM 994 O O . TYR B 1 7 ? -8.25 4.934 -6.898 1 29.34 7 TYR B O 1
ATOM 1002 N N . LEU B 1 8 ? -9.312 6.109 -8.305 1 31.3 8 LEU B N 1
ATOM 1003 C CA . LEU B 1 8 ? -9.367 7.391 -7.602 1 31.3 8 LEU B CA 1
ATOM 1004 C C . LEU B 1 8 ? -10.406 7.352 -6.488 1 31.3 8 LEU B C 1
ATOM 1006 O O . LEU B 1 8 ? -11.602 7.168 -6.75 1 31.3 8 LEU B O 1
ATOM 1010 N N . PHE B 1 9 ? -10.062 6.566 -5.473 1 31.88 9 PHE B N 1
ATOM 1011 C CA . PHE B 1 9 ? -10.984 6.863 -4.387 1 31.88 9 PHE B CA 1
ATOM 1012 C C . PHE B 1 9 ? -11.102 8.367 -4.172 1 31.88 9 PHE B C 1
ATOM 1014 O O . PHE B 1 9 ? -10.094 9.078 -4.156 1 31.88 9 PHE B O 1
ATOM 1021 N N . SER B 1 10 ? -12.07 8.867 -4.848 1 38.59 10 SER B N 1
ATOM 1022 C CA . SER B 1 10 ? -12.398 10.266 -4.613 1 38.59 10 SER B CA 1
ATOM 1023 C C . SER B 1 10 ? -12.484 10.57 -3.123 1 38.59 10 SER B C 1
ATOM 1025 O O . SER B 1 10 ? -13.266 9.945 -2.398 1 38.59 10 SER B O 1
ATOM 1027 N N . PHE B 1 11 ? -11.289 10.898 -2.529 1 38.56 11 PHE B N 1
ATOM 1028 C CA . PHE B 1 11 ? -11.438 11.398 -1.17 1 38.56 11 PHE B CA 1
ATOM 1029 C C . PHE B 1 11 ? -12.492 12.5 -1.114 1 38.56 11 PHE B C 1
ATOM 1031 O O . PHE B 1 11 ? -12.539 13.367 -1.984 1 38.56 11 PHE B O 1
ATOM 1038 N N . GLU B 1 12 ? -13.578 12.172 -0.606 1 41.78 12 GLU B N 1
ATOM 1039 C CA . GLU B 1 12 ? -14.5 13.273 -0.31 1 41.78 12 GLU B CA 1
ATOM 1040 C C . GLU B 1 12 ? -13.75 14.484 0.236 1 41.78 12 GLU B C 1
ATOM 1042 O O . GLU B 1 12 ? -12.648 14.352 0.775 1 41.78 12 GLU B O 1
ATOM 1047 N N . GLU B 1 13 ? -14.141 15.672 0.253 1 42.81 13 GLU B N 1
ATOM 1048 C CA . GLU B 1 13 ? -13.945 16.938 0.947 1 42.81 13 GLU B CA 1
ATOM 1049 C C . GLU B 1 13 ? -13.695 16.719 2.436 1 42.81 13 GLU B C 1
ATOM 1051 O O . GLU B 1 13 ? -14.414 15.961 3.088 1 42.81 13 GLU B O 1
ATOM 1056 N N . LYS B 1 14 ? -12.352 16.844 2.957 1 59.62 14 LYS B N 1
ATOM 1057 C CA . LYS B 1 14 ? -11.961 16.859 4.363 1 59.62 14 LYS B CA 1
ATOM 1058 C C . LYS B 1 14 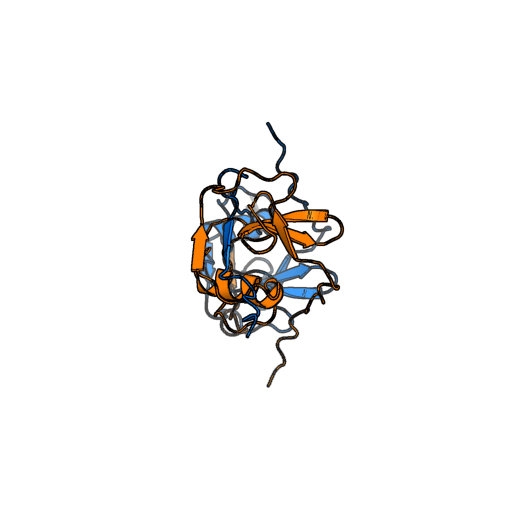? -11.383 15.516 4.789 1 59.62 14 LYS B C 1
ATOM 1060 O O . LYS B 1 14 ? -11.836 14.922 5.773 1 59.62 14 LYS B O 1
ATOM 1065 N N . SER B 1 15 ? -10.578 14.938 3.895 1 81.62 15 SER B N 1
ATOM 1066 C CA . SER B 1 15 ? -10.07 13.594 4.137 1 81.62 15 SER B CA 1
ATOM 1067 C C . SER B 1 15 ? -8.641 13.625 4.68 1 81.62 15 SER B C 1
ATOM 1069 O O . SER B 1 15 ? -8.023 12.578 4.883 1 81.62 15 SER B O 1
ATOM 1071 N N . LEU B 1 16 ? -8.219 14.938 4.988 1 93.31 16 LEU B N 1
ATOM 1072 C CA . LEU B 1 16 ? -6.848 15.117 5.453 1 93.31 16 LEU B CA 1
ATOM 1073 C C . LEU B 1 16 ? -6.77 16.219 6.496 1 93.31 16 LEU B C 1
ATOM 1075 O O . LEU B 1 16 ? -7.387 17.281 6.336 1 93.31 16 LEU B O 1
ATOM 1079 N N . ARG B 1 17 ? -6.074 15.977 7.598 1 95.5 17 ARG B N 1
ATOM 1080 C CA . ARG B 1 17 ? -5.875 17.031 8.594 1 95.5 17 ARG B CA 1
ATOM 1081 C C . ARG B 1 17 ? -4.543 16.859 9.312 1 95.5 17 ARG B C 1
ATOM 1083 O O . ARG B 1 17 ? -3.959 15.766 9.297 1 95.5 17 ARG B O 1
ATOM 1090 N N . LEU B 1 18 ? -4.203 18.031 9.93 1 97.31 18 LEU B N 1
ATOM 1091 C CA . LEU B 1 18 ? -3.031 18.016 10.797 1 97.31 18 LEU B CA 1
ATOM 1092 C C . LEU B 1 18 ? -3.436 18.203 12.258 1 97.31 18 LEU B C 1
ATOM 1094 O O . LEU B 1 18 ? -4.266 19.062 12.562 1 97.31 18 LEU B O 1
ATOM 1098 N N . VAL B 1 19 ? -2.9 17.297 13.07 1 97.81 19 VAL B N 1
ATOM 1099 C CA . VAL B 1 19 ? -3.344 17.25 14.461 1 97.81 19 VAL B CA 1
ATOM 1100 C C . VAL B 1 19 ? -2.164 17.531 15.391 1 97.81 19 VAL B C 1
ATOM 1102 O O . VAL B 1 19 ? -1.039 17.109 15.117 1 97.81 19 VAL B O 1
ATOM 1105 N N . ASN B 1 20 ? -2.359 18.312 16.484 1 98.06 20 ASN B N 1
ATOM 1106 C CA . ASN B 1 20 ? -1.443 18.547 17.594 1 98.06 20 ASN B CA 1
ATOM 1107 C C . ASN B 1 20 ? -0.351 19.547 17.219 1 98.06 20 ASN B C 1
ATOM 1109 O O . ASN B 1 20 ? 0.762 19.484 17.734 1 98.06 20 ASN B O 1
ATOM 1113 N N . GLY B 1 21 ? -0.599 20.328 16.172 1 96.31 21 GLY B N 1
ATOM 1114 C CA . GLY B 1 21 ? 0.244 21.469 15.844 1 96.31 21 GLY B CA 1
ATOM 1115 C C . GLY B 1 21 ? -0.283 22.781 16.391 1 96.31 21 GLY B C 1
ATOM 1116 O O . GLY B 1 21 ? -1.387 22.828 16.938 1 96.31 21 GLY B O 1
ATOM 1117 N N . GLU B 1 22 ? 0.553 23.828 16.266 1 95.19 22 GLU B N 1
ATOM 1118 C CA . GLU B 1 22 ? 0.17 25.141 16.75 1 95.19 22 GLU B CA 1
ATOM 1119 C C . GLU B 1 22 ? -0.965 25.734 15.922 1 95.19 22 GLU B C 1
ATOM 1121 O O . GLU B 1 22 ? -1.704 26.609 16.391 1 95.19 22 GLU B O 1
ATOM 1126 N N . ASP B 1 23 ? -1.073 25.344 14.711 1 94.5 23 ASP B N 1
ATOM 1127 C CA . ASP B 1 23 ? -2.137 25.766 13.797 1 94.5 23 ASP B CA 1
ATOM 1128 C C . ASP B 1 23 ? -2.504 24.625 12.844 1 94.5 23 ASP B C 1
ATOM 1130 O O . ASP B 1 23 ? -2.047 23.5 13.008 1 94.5 23 ASP B O 1
ATOM 1134 N N . LYS B 1 24 ? -3.357 24.953 11.859 1 95.19 24 LYS B N 1
ATOM 1135 C CA . LYS B 1 24 ? -3.877 23.922 10.969 1 95.19 24 LYS B CA 1
ATOM 1136 C C . LYS B 1 24 ? -2.846 23.531 9.914 1 95.19 24 LYS B C 1
ATOM 1138 O O . LYS B 1 24 ? -3.08 22.625 9.109 1 95.19 24 LYS B O 1
ATOM 1143 N N . CYS B 1 25 ? -1.671 24.188 9.898 1 97.25 25 CYS B N 1
ATOM 1144 C CA . CYS B 1 25 ? -0.696 23.953 8.844 1 97.25 25 CYS B CA 1
ATOM 1145 C C . CYS B 1 25 ? 0.54 23.25 9.383 1 97.25 25 CYS B C 1
ATOM 1147 O O . CYS B 1 25 ? 1.576 23.203 8.719 1 97.25 25 CYS B O 1
ATOM 1149 N N . ARG B 1 26 ? 0.427 22.703 10.578 1 97.81 26 ARG B N 1
ATOM 1150 C CA . ARG B 1 26 ? 1.481 21.891 11.188 1 97.81 26 ARG B CA 1
ATOM 1151 C C . ARG B 1 26 ? 0.895 20.812 12.086 1 97.81 26 ARG B C 1
ATOM 1153 O O . ARG B 1 26 ? -0.103 21.031 12.773 1 97.81 26 ARG B O 1
ATOM 1160 N N . GLY B 1 27 ? 1.554 19.656 12.023 1 98.44 27 GLY B N 1
ATOM 1161 C CA . GLY B 1 27 ? 1.094 18.625 12.945 1 98.44 27 GLY B CA 1
ATOM 1162 C C . GLY B 1 27 ? 1.258 17.219 12.398 1 98.44 27 GLY B C 1
ATOM 1163 O O . GLY B 1 27 ? 1.932 17.016 11.383 1 98.44 27 GLY B O 1
ATOM 1164 N N . ARG B 1 28 ? 0.725 16.266 13.148 1 98.5 28 ARG B N 1
ATOM 1165 C CA . ARG B 1 28 ? 0.641 14.875 12.727 1 98.5 28 ARG B CA 1
ATOM 1166 C C . ARG B 1 28 ? -0.382 14.703 11.609 1 98.5 28 ARG B C 1
ATOM 1168 O O . ARG B 1 28 ? -1.474 15.273 11.664 1 98.5 28 ARG B O 1
ATOM 1175 N N . ILE B 1 29 ? -0.009 13.93 10.641 1 96 29 ILE B N 1
ATOM 1176 C CA . ILE B 1 29 ? -0.917 13.742 9.516 1 96 29 ILE B CA 1
ATOM 1177 C C . ILE B 1 29 ? -1.971 12.703 9.867 1 96 29 ILE B C 1
ATOM 1179 O O . ILE B 1 29 ? -1.638 11.602 10.328 1 96 29 ILE B O 1
ATOM 1183 N N . GLU B 1 30 ? -3.225 13.031 9.68 1 94.06 30 GLU B N 1
ATOM 1184 C CA . GLU B 1 30 ? -4.324 12.078 9.758 1 94.06 30 GLU B CA 1
ATOM 1185 C C . GLU B 1 30 ? -5.184 12.117 8.5 1 94.06 30 GLU B C 1
ATOM 1187 O O . GLU B 1 30 ? -5.449 13.188 7.957 1 94.06 30 GLU B O 1
ATOM 1192 N N . VAL B 1 31 ? -5.516 10.922 8.07 1 89.56 31 VAL B N 1
ATOM 1193 C CA . VAL B 1 31 ? -6.328 10.766 6.867 1 89.56 31 VAL B CA 1
ATOM 1194 C C . VAL B 1 31 ? -7.621 10.031 7.211 1 89.56 31 VAL B C 1
ATOM 1196 O O . VAL B 1 31 ? -7.617 9.094 8.016 1 89.56 31 VAL B O 1
ATOM 1199 N N . PHE B 1 32 ? -8.719 10.562 6.609 1 85.81 32 PHE B N 1
ATOM 1200 C CA . PHE B 1 32 ? -10 9.883 6.746 1 85.81 32 PHE B CA 1
ATOM 1201 C C . PHE B 1 32 ? -10.203 8.883 5.617 1 85.81 32 PHE B C 1
ATOM 1203 O O . PHE B 1 32 ? -10.289 9.266 4.449 1 85.81 32 PHE B O 1
ATOM 1210 N N . TYR B 1 33 ? -10.234 7.621 6 1 73.06 33 TYR B N 1
ATOM 1211 C CA . TYR B 1 33 ? -10.367 6.551 5.02 1 73.06 33 TYR B CA 1
ATOM 1212 C C . TYR B 1 33 ? -11.305 5.461 5.516 1 73.06 33 TYR B C 1
ATOM 1214 O O . TYR B 1 33 ? -11.172 4.988 6.648 1 73.06 33 TYR B O 1
ATOM 1222 N N . LYS B 1 34 ? -12.172 5.219 4.66 1 66.62 34 LYS B N 1
ATOM 1223 C CA . LYS B 1 34 ? -13.141 4.16 4.93 1 66.62 34 LYS B CA 1
ATOM 1224 C C . LYS B 1 34 ? -13.805 4.363 6.285 1 66.62 34 LYS B C 1
ATOM 1226 O O . LYS B 1 34 ? -13.875 3.432 7.094 1 66.62 34 LYS B O 1
ATOM 1231 N N . GLY B 1 35 ? -14.125 5.609 6.586 1 76.25 35 GLY B N 1
ATOM 1232 C CA . GLY B 1 35 ? -15 5.945 7.699 1 76.25 35 GLY B CA 1
ATOM 1233 C C . GLY B 1 35 ? -14.25 6.199 8.992 1 76.25 35 GLY B C 1
ATOM 1234 O O . GLY B 1 35 ? -14.859 6.438 10.039 1 76.25 35 GLY B O 1
ATOM 1235 N N . SER B 1 36 ? -13.023 6.098 8.969 1 79.06 36 SER B N 1
ATOM 1236 C CA . SER B 1 36 ? -12.258 6.34 10.188 1 79.06 36 SER B CA 1
ATOM 1237 C C . SER B 1 36 ? -11 7.16 9.898 1 79.06 36 SER B C 1
ATOM 1239 O O . SER B 1 36 ? -10.461 7.098 8.797 1 79.06 36 SER B O 1
ATOM 1241 N N . TRP B 1 37 ? -10.68 7.891 10.953 1 87.38 37 TRP B N 1
ATOM 1242 C CA . TRP B 1 37 ? -9.406 8.609 10.898 1 87.38 37 TRP B CA 1
ATOM 1243 C C . TRP B 1 37 ? -8.242 7.684 11.25 1 87.38 37 TRP B C 1
ATOM 1245 O O . TRP B 1 37 ? -8.359 6.848 12.148 1 87.38 37 TRP B O 1
ATOM 1255 N N . GLY B 1 38 ? -7.141 7.887 10.586 1 87 38 GLY B N 1
ATOM 1256 C CA . GLY B 1 38 ? -5.906 7.18 10.875 1 87 38 GLY B CA 1
ATOM 1257 C C . GLY B 1 38 ? -4.664 7.98 10.531 1 87 38 GLY B C 1
ATOM 1258 O O . GLY B 1 38 ? -4.762 9.133 10.109 1 87 38 GLY B O 1
ATOM 1259 N N . THR B 1 39 ? -3.473 7.383 10.789 1 89.94 39 THR B N 1
ATOM 1260 C CA . THR B 1 39 ? -2.213 8.094 10.609 1 89.94 39 THR B CA 1
ATOM 1261 C C . THR B 1 39 ? -1.441 7.539 9.422 1 89.94 39 THR B C 1
ATOM 1263 O O . THR B 1 39 ? -1.896 6.598 8.766 1 89.94 39 THR B O 1
ATOM 1266 N N . ILE B 1 40 ? -0.39 8.227 9.109 1 86.44 40 ILE B N 1
ATOM 1267 C CA . ILE B 1 40 ? 0.545 7.801 8.078 1 86.44 40 ILE B CA 1
ATOM 1268 C C . ILE B 1 40 ? 1.892 7.453 8.703 1 86.44 40 ILE B C 1
ATOM 1270 O O . ILE B 1 40 ? 2.377 8.172 9.586 1 86.44 40 ILE B O 1
ATOM 1274 N N . CYS B 1 41 ? 2.385 6.324 8.242 1 86.44 41 CYS B N 1
ATOM 1275 C CA . CYS B 1 41 ? 3.713 5.934 8.711 1 86.44 41 CYS B CA 1
ATOM 1276 C C . CYS B 1 41 ? 4.789 6.824 8.094 1 86.44 41 CYS B C 1
ATOM 1278 O O . CYS B 1 41 ? 4.691 7.211 6.934 1 86.44 41 CYS B O 1
ATOM 1280 N N . ASP B 1 42 ? 5.867 7.012 8.852 1 89.44 42 ASP B N 1
ATOM 1281 C CA . ASP B 1 42 ? 6.902 7.91 8.352 1 89.44 42 ASP B CA 1
ATOM 1282 C C . ASP B 1 42 ? 7.934 7.156 7.523 1 89.44 42 ASP B C 1
ATOM 1284 O O . ASP B 1 42 ? 8.898 7.746 7.035 1 89.44 42 ASP B O 1
ATOM 1288 N N . ASP B 1 43 ? 7.645 5.891 7.336 1 79.69 43 ASP B N 1
ATOM 1289 C CA . ASP B 1 43 ? 8.523 5.207 6.391 1 79.69 43 ASP B CA 1
ATOM 1290 C C . ASP B 1 43 ? 8.398 5.801 4.992 1 79.69 43 ASP B C 1
ATOM 1292 O O . ASP B 1 43 ? 7.305 5.844 4.426 1 79.69 43 ASP B O 1
ATOM 1296 N N . GLY B 1 44 ? 9.508 6.293 4.477 1 80.38 44 GLY B N 1
ATOM 1297 C CA . GLY B 1 44 ? 9.508 6.855 3.135 1 80.38 44 GLY B CA 1
ATOM 1298 C C . GLY B 1 44 ? 8.906 8.25 3.072 1 80.38 44 GLY B C 1
ATOM 1299 O O . GLY B 1 44 ? 8.789 8.828 1.992 1 80.38 44 GLY B O 1
ATOM 1300 N N . TRP B 1 45 ? 8.531 8.781 4.219 1 89.75 45 TRP B N 1
ATOM 1301 C CA . TRP B 1 45 ? 7.965 10.125 4.289 1 89.75 45 TRP B CA 1
ATOM 1302 C C . TRP B 1 45 ? 9.016 11.18 3.932 1 89.75 45 TRP B C 1
ATOM 1304 O O . TRP B 1 45 ? 10.055 11.266 4.582 1 89.75 45 TRP B O 1
ATOM 1314 N N . ASP B 1 46 ? 8.734 11.875 2.814 1 93 46 ASP B N 1
ATOM 1315 C CA . ASP B 1 46 ? 9.734 12.836 2.369 1 93 46 ASP B CA 1
ATOM 1316 C C . ASP B 1 46 ? 9.078 14.141 1.924 1 93 46 ASP B C 1
ATOM 1318 O O . ASP B 1 46 ? 7.875 14.344 2.129 1 93 46 ASP B O 1
ATOM 1322 N N . MET B 1 47 ? 9.898 15.031 1.359 1 95.88 47 MET B N 1
ATOM 1323 C CA . MET B 1 47 ? 9.43 16.375 1.062 1 95.88 47 MET B CA 1
ATOM 1324 C C . MET B 1 47 ? 8.438 16.375 -0.096 1 95.88 47 MET B C 1
ATOM 1326 O O . MET B 1 47 ? 7.566 17.234 -0.18 1 95.88 47 MET B O 1
ATOM 1330 N N . ASN B 1 48 ? 8.555 15.422 -1.017 1 93.81 48 ASN B N 1
ATOM 1331 C CA . ASN B 1 48 ? 7.566 15.328 -2.086 1 93.81 48 ASN B CA 1
ATOM 1332 C C . ASN B 1 48 ? 6.184 14.984 -1.544 1 93.81 48 ASN B C 1
ATOM 1334 O O . ASN B 1 48 ? 5.184 15.562 -1.961 1 93.81 48 ASN B O 1
ATOM 1338 N N . ASP B 1 49 ? 6.188 14.055 -0.639 1 93.06 49 ASP B N 1
ATOM 1339 C CA . ASP B 1 49 ? 4.938 13.711 0.033 1 93.06 49 ASP B CA 1
ATOM 1340 C C . ASP B 1 49 ? 4.367 14.906 0.783 1 93.06 49 ASP B C 1
ATOM 1342 O O . ASP B 1 49 ? 3.18 15.219 0.657 1 93.06 49 ASP B O 1
ATOM 1346 N N . ALA B 1 50 ? 5.309 15.547 1.523 1 96.88 50 ALA B N 1
ATOM 1347 C CA . ALA B 1 50 ? 4.91 16.703 2.322 1 96.88 50 ALA B CA 1
ATOM 1348 C C . ALA B 1 50 ? 4.32 17.797 1.443 1 96.88 50 ALA B C 1
ATOM 1350 O O . ALA B 1 50 ? 3.324 18.438 1.811 1 96.88 50 ALA B O 1
ATOM 1351 N N . GLN B 1 51 ? 4.887 17.984 0.303 1 96.38 51 GLN B N 1
ATOM 1352 C CA . GLN B 1 51 ? 4.41 19.031 -0.595 1 96.38 51 GLN B CA 1
ATOM 1353 C C . GLN B 1 51 ? 2.969 18.766 -1.024 1 96.38 51 GLN B C 1
ATOM 1355 O O . GLN B 1 51 ? 2.164 19.703 -1.111 1 96.38 51 GLN B O 1
ATOM 1360 N N . VAL B 1 52 ? 2.635 17.594 -1.291 1 94 52 VAL B N 1
ATOM 1361 C CA . VAL B 1 52 ? 1.283 17.234 -1.704 1 94 52 VAL B CA 1
ATOM 1362 C C . VAL B 1 52 ? 0.305 17.5 -0.563 1 94 52 VAL B C 1
ATOM 1364 O O . VAL B 1 52 ? -0.784 18.031 -0.786 1 94 52 VAL B O 1
ATOM 1367 N N . VAL B 1 53 ? 0.71 17.219 0.662 1 95.12 53 VAL B N 1
ATOM 1368 C CA . VAL B 1 53 ? -0.144 17.422 1.826 1 95.12 53 VAL B CA 1
ATOM 1369 C C . VAL B 1 53 ? -0.412 18.922 2.004 1 95.12 53 VAL B C 1
ATOM 1371 O O . VAL B 1 53 ? -1.56 19.328 2.182 1 95.12 53 VAL B O 1
ATOM 1374 N N . CYS B 1 54 ? 0.653 19.688 2.004 1 96.25 54 CYS B N 1
ATOM 1375 C CA . CYS B 1 54 ? 0.503 21.109 2.221 1 96.25 54 CYS B CA 1
ATOM 1376 C C . CYS B 1 54 ? -0.379 21.734 1.146 1 96.25 54 CYS B C 1
ATOM 1378 O O . CYS B 1 54 ? -1.228 22.578 1.445 1 96.25 54 CYS B O 1
ATOM 1380 N N . LYS B 1 55 ? -0.247 21.359 -0.075 1 94.19 55 LYS B N 1
ATOM 1381 C CA . LYS B 1 55 ? -1.087 21.859 -1.164 1 94.19 55 LYS B CA 1
ATOM 1382 C C . LYS B 1 55 ? -2.541 21.438 -0.967 1 94.19 55 LYS B C 1
ATOM 1384 O O . LYS B 1 55 ? -3.453 22.25 -1.11 1 94.19 55 LYS B O 1
ATOM 1389 N N . GLN B 1 56 ? -2.668 20.234 -0.642 1 92.31 56 GLN B N 1
ATOM 1390 C CA . GLN B 1 56 ? -4.012 19.688 -0.482 1 92.31 56 GLN B CA 1
ATOM 1391 C C . GLN B 1 56 ? -4.77 20.406 0.625 1 92.31 56 GLN B C 1
ATOM 1393 O O . GLN B 1 56 ? -5.984 20.594 0.529 1 92.31 56 GLN B O 1
ATOM 1398 N N . LEU B 1 57 ? -4.008 20.859 1.617 1 94.56 57 LEU B N 1
ATOM 1399 C CA . LEU B 1 57 ? -4.621 21.516 2.766 1 94.56 57 LEU B CA 1
ATOM 1400 C C . LEU B 1 57 ? -4.648 23.031 2.572 1 94.56 57 LEU B C 1
ATOM 1402 O O . LEU B 1 57 ? -5.094 23.766 3.459 1 94.56 57 LEU B O 1
ATOM 1406 N N . ALA B 1 58 ? -4.18 23.5 1.478 1 94.38 58 ALA B N 1
ATOM 1407 C CA . ALA B 1 58 ? -4.051 24.938 1.243 1 94.38 58 ALA B CA 1
ATOM 1408 C C . ALA B 1 58 ? -3.254 25.594 2.359 1 94.38 58 ALA B C 1
ATOM 1410 O O . ALA B 1 58 ? -3.67 26.625 2.898 1 94.38 58 ALA B O 1
ATOM 1411 N N . CYS B 1 59 ? -2.221 24.938 2.645 1 96.12 59 CYS B N 1
ATOM 1412 C CA . CYS B 1 59 ? -1.339 25.422 3.703 1 96.12 59 CYS B CA 1
ATOM 1413 C C . CYS B 1 59 ? 0.013 25.844 3.139 1 96.12 59 CYS B C 1
ATOM 1415 O O . CYS B 1 59 ? 1.044 25.672 3.791 1 96.12 59 CYS B O 1
ATOM 1417 N N . GLY B 1 60 ? 0.094 26.359 1.882 1 95.25 60 GLY B N 1
ATOM 1418 C CA . GLY B 1 60 ? 1.343 26.828 1.301 1 95.25 60 GLY B CA 1
ATOM 1419 C C . GLY B 1 60 ? 2.293 25.688 0.941 1 95.25 60 GLY B C 1
ATOM 1420 O O . GLY B 1 60 ? 1.862 24.641 0.464 1 95.25 60 GLY B O 1
ATOM 1421 N N . GLU B 1 61 ? 3.631 25.969 1.165 1 96.38 61 GLU B N 1
ATOM 1422 C CA . GLU B 1 61 ? 4.664 25.016 0.761 1 96.38 61 GLU B CA 1
ATOM 1423 C C . GLU B 1 61 ? 5.121 24.172 1.941 1 96.38 61 GLU B C 1
ATOM 1425 O O . GLU B 1 61 ? 5.066 24.609 3.09 1 96.38 61 GLU B O 1
ATOM 1430 N N . ALA B 1 62 ? 5.609 23.016 1.598 1 97.5 62 ALA B N 1
ATOM 1431 C CA . ALA B 1 62 ? 6.203 22.172 2.633 1 97.5 62 ALA B CA 1
ATOM 1432 C C . ALA B 1 62 ? 7.527 22.75 3.119 1 97.5 62 ALA B C 1
ATOM 1434 O O . ALA B 1 62 ? 8.391 23.094 2.314 1 97.5 62 ALA B O 1
ATOM 1435 N N . VAL B 1 63 ? 7.605 22.859 4.375 1 98 63 VAL B N 1
ATOM 1436 C CA . VAL B 1 63 ? 8.828 23.375 4.984 1 98 63 VAL B CA 1
ATOM 1437 C C . VAL B 1 63 ? 9.633 22.219 5.586 1 98 63 VAL B C 1
ATOM 1439 O O . VAL B 1 63 ? 10.852 22.172 5.445 1 98 63 VAL B O 1
ATOM 1442 N N . GLN B 1 64 ? 8.93 21.281 6.309 1 97.75 64 GLN B N 1
ATOM 1443 C CA . GLN B 1 64 ? 9.602 20.141 6.922 1 97.75 64 GLN B CA 1
ATOM 1444 C C . GLN B 1 64 ? 8.719 18.891 6.883 1 97.75 64 GLN B C 1
ATOM 1446 O O . GLN B 1 64 ? 7.508 18.984 7.117 1 97.75 64 GLN B O 1
ATOM 1451 N N . ALA B 1 65 ? 9.312 17.719 6.59 1 97.88 65 ALA B N 1
ATOM 1452 C CA . ALA B 1 65 ? 8.734 16.391 6.801 1 97.88 65 ALA B CA 1
ATOM 1453 C C . ALA B 1 65 ? 9.336 15.727 8.031 1 97.88 65 ALA B C 1
ATOM 1455 O O . ALA B 1 65 ? 10.523 15.398 8.039 1 97.88 65 ALA B O 1
ATOM 1456 N N . LEU B 1 66 ? 8.477 15.461 9.023 1 97.5 66 LEU B N 1
ATOM 1457 C CA . LEU B 1 66 ? 9.031 15.062 10.312 1 97.5 66 LEU B CA 1
ATOM 1458 C C . LEU B 1 66 ? 8.68 13.609 10.625 1 97.5 66 LEU B C 1
ATOM 1460 O O . LEU B 1 66 ? 7.52 13.211 10.523 1 97.5 66 LEU B O 1
ATOM 1464 N N . PRO B 1 67 ? 9.688 12.867 11.062 1 94.81 67 PRO B N 1
ATOM 1465 C CA . PRO B 1 67 ? 9.469 11.484 11.477 1 94.81 67 PRO B CA 1
ATOM 1466 C C . PRO B 1 67 ? 9.281 11.336 12.984 1 94.81 67 PRO B C 1
ATOM 1468 O O . PRO B 1 67 ? 9.234 12.336 13.703 1 94.81 67 PRO B O 1
ATOM 1471 N N . ASN B 1 68 ? 9.016 10.117 13.422 1 94.38 68 ASN B N 1
ATOM 1472 C CA . ASN B 1 68 ? 9.094 9.695 14.82 1 94.38 68 ASN B CA 1
ATOM 1473 C C . ASN B 1 68 ? 8.023 10.383 15.664 1 94.38 68 ASN B C 1
ATOM 1475 O O . ASN B 1 68 ? 8.297 10.828 16.781 1 94.38 68 ASN B O 1
ATOM 1479 N N . ALA B 1 69 ? 6.93 10.57 15.133 1 96.88 69 ALA B N 1
ATOM 1480 C CA . ALA B 1 69 ? 5.809 11.133 15.875 1 96.88 69 ALA B CA 1
ATOM 1481 C C . ALA B 1 69 ? 6.191 12.461 16.516 1 96.88 69 ALA B C 1
ATOM 1483 O O . ALA B 1 69 ? 5.961 12.672 17.719 1 96.88 69 ALA B O 1
ATOM 1484 N N . ALA B 1 70 ? 6.727 13.289 15.727 1 97.81 70 ALA B N 1
ATOM 1485 C CA . ALA B 1 70 ? 7.207 14.578 16.219 1 97.81 70 ALA B CA 1
ATOM 1486 C C . ALA B 1 70 ? 6.074 15.383 16.859 1 97.81 70 ALA B C 1
ATOM 1488 O O . ALA B 1 70 ? 6.312 16.203 17.75 1 97.81 70 ALA B O 1
ATOM 1489 N N . PHE B 1 71 ? 4.84 15.109 16.484 1 98.31 71 PHE B N 1
ATOM 1490 C CA . PHE B 1 71 ? 3.699 15.828 17.031 1 98.31 71 PHE B CA 1
ATOM 1491 C C . PHE B 1 71 ? 2.859 14.906 17.922 1 98.31 71 PHE B C 1
ATOM 1493 O O . PHE B 1 71 ? 1.669 15.148 18.125 1 98.31 71 PHE B O 1
ATOM 1500 N N . GLY B 1 72 ? 3.512 13.867 18.406 1 97.12 72 GLY B N 1
ATOM 1501 C CA . GLY B 1 72 ? 2.814 12.914 19.25 1 97.12 72 GLY B CA 1
ATOM 1502 C C . GLY B 1 72 ? 2.234 11.742 18.484 1 97.12 72 GLY B C 1
ATOM 1503 O O . GLY B 1 72 ? 1.923 11.859 17.297 1 97.12 72 GLY B O 1
ATOM 1504 N N . GLU B 1 73 ? 2.051 10.719 19.203 1 95.62 73 GLU B N 1
ATOM 1505 C CA . GLU B 1 73 ? 1.495 9.5 18.609 1 95.62 73 GLU B CA 1
ATOM 1506 C C . GLU B 1 73 ? -0.008 9.633 18.391 1 95.62 73 GLU B C 1
ATOM 1508 O O . GLU B 1 73 ? -0.719 10.203 19.219 1 95.62 73 GLU B O 1
ATOM 1513 N N . GLY B 1 74 ? -0.403 9.141 17.219 1 93.81 74 GLY B N 1
ATOM 1514 C CA . GLY B 1 74 ? -1.836 9.023 17 1 93.81 74 GLY B CA 1
ATOM 1515 C C . GLY B 1 74 ? -2.414 7.727 17.531 1 93.81 74 GLY B C 1
ATOM 1516 O O . GLY B 1 74 ? -1.805 7.066 18.375 1 93.81 74 GLY B O 1
ATOM 1517 N N . THR B 1 75 ? -3.641 7.555 17.234 1 87.44 75 THR B N 1
ATOM 1518 C CA . THR B 1 75 ? -4.344 6.324 17.578 1 87.44 75 THR B CA 1
ATOM 1519 C C . THR B 1 75 ? -5.078 5.762 16.375 1 87.44 75 THR B C 1
ATOM 1521 O O . THR B 1 75 ? -5.125 6.398 15.312 1 87.44 75 THR B O 1
ATOM 1524 N N . GLY B 1 76 ? -5.484 4.566 16.562 1 79.88 76 GLY B N 1
ATOM 1525 C CA . GLY B 1 76 ? -6.234 3.975 15.469 1 79.88 76 GLY B CA 1
ATOM 1526 C C . GLY B 1 76 ? -5.348 3.322 14.43 1 79.88 76 GLY B C 1
ATOM 1527 O O . GLY B 1 76 ? -4.242 2.871 14.734 1 79.88 76 GLY B O 1
ATOM 1528 N N . SER B 1 77 ? -5.852 3.379 13.203 1 73.5 77 SER B N 1
ATOM 1529 C CA . SER B 1 77 ? -5.152 2.662 12.141 1 73.5 77 SER B CA 1
ATOM 1530 C C . SER B 1 77 ? -4.039 3.514 11.539 1 73.5 77 SER B C 1
ATOM 1532 O O . SER B 1 77 ? -4.117 4.742 11.547 1 73.5 77 SER B O 1
ATOM 1534 N N . ILE B 1 78 ? -3.031 2.896 11.102 1 79.62 78 ILE B N 1
ATOM 1535 C CA . ILE B 1 78 ? -2.02 3.49 10.234 1 79.62 78 ILE B CA 1
ATOM 1536 C C . ILE B 1 78 ? -2.293 3.104 8.781 1 79.62 78 ILE B C 1
ATOM 1538 O O . ILE B 1 78 ? -2.172 1.933 8.414 1 79.62 78 ILE B O 1
ATOM 1542 N N . PHE B 1 79 ? -2.672 4.039 7.945 1 70.06 79 PHE B N 1
ATOM 1543 C CA . PHE B 1 79 ? -3.291 3.746 6.66 1 70.06 79 PHE B CA 1
ATOM 1544 C C . PHE B 1 79 ? -2.24 3.678 5.555 1 70.06 79 PHE B C 1
ATOM 1546 O O . PHE B 1 79 ? -2.395 2.924 4.594 1 70.06 79 PHE B O 1
ATOM 1553 N N . LEU B 1 80 ? -1.308 4.535 5.684 1 70 80 LEU B N 1
ATOM 1554 C CA . LEU B 1 80 ? -0.41 4.664 4.543 1 70 80 LEU B CA 1
ATOM 1555 C C . LEU B 1 80 ? 1.046 4.527 4.977 1 70 80 LEU B C 1
ATOM 1557 O O . LEU B 1 80 ? 1.415 4.969 6.066 1 70 80 LEU B O 1
ATOM 1561 N N . ASP B 1 81 ? 1.738 3.797 4.207 1 68.44 81 ASP B N 1
ATOM 1562 C CA . ASP B 1 81 ? 3.184 3.66 4.367 1 68.44 81 ASP B CA 1
ATOM 1563 C C . ASP B 1 81 ? 3.895 3.732 3.02 1 68.44 81 ASP B C 1
ATOM 1565 O O . ASP B 1 81 ? 3.277 3.52 1.975 1 68.44 81 ASP B O 1
ATOM 1569 N N . GLU B 1 82 ? 5.148 4.219 3.066 1 71.56 82 GLU B N 1
ATOM 1570 C CA . GLU B 1 82 ? 6 4.246 1.88 1 71.56 82 GLU B CA 1
ATOM 1571 C C . GLU B 1 82 ? 5.336 5.023 0.744 1 71.56 82 GLU B C 1
ATOM 1573 O O . GLU B 1 82 ? 5.207 4.512 -0.369 1 71.56 82 GLU B O 1
ATOM 1578 N N . LEU B 1 83 ? 4.848 6.203 1.141 1 74.5 83 LEU B N 1
ATOM 1579 C CA . LEU B 1 83 ? 4.266 7.07 0.124 1 74.5 83 LEU B CA 1
ATOM 1580 C C . LEU B 1 83 ? 5.312 7.469 -0.914 1 74.5 83 LEU B C 1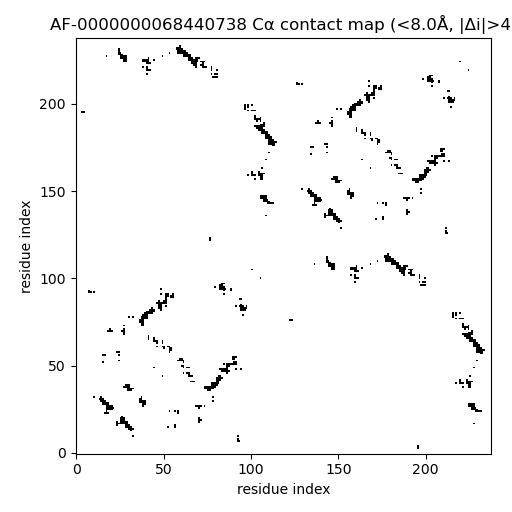
ATOM 1582 O O . LEU B 1 83 ? 6.484 7.652 -0.58 1 74.5 83 LEU B O 1
ATOM 1586 N N . LYS B 1 84 ? 4.871 7.434 -2.156 1 76.06 84 LYS B N 1
ATOM 1587 C CA . LYS B 1 84 ? 5.777 7.789 -3.244 1 76.06 84 LYS B CA 1
ATOM 1588 C C . LYS B 1 84 ? 5.199 8.914 -4.102 1 76.06 84 LYS B C 1
ATOM 1590 O O . LYS B 1 84 ? 5.066 8.766 -5.316 1 76.06 84 LYS B O 1
ATOM 1595 N N . CYS B 1 85 ? 5.027 10.039 -3.48 1 83.56 85 CYS B N 1
ATOM 1596 C CA . CYS B 1 85 ? 4.566 11.195 -4.238 1 83.56 85 CYS B CA 1
ATOM 1597 C C . CYS B 1 85 ? 5.719 11.859 -4.977 1 83.56 85 CYS B C 1
ATOM 1599 O O . CYS B 1 85 ? 6.871 11.773 -4.547 1 83.56 85 CYS B O 1
ATOM 1601 N N . GLN B 1 86 ? 5.395 12.539 -6.055 1 85.12 86 GLN B N 1
ATOM 1602 C CA . GLN B 1 86 ? 6.379 13.32 -6.801 1 85.12 86 GLN B CA 1
ATOM 1603 C C . GLN B 1 86 ? 6.336 14.789 -6.402 1 85.12 86 GLN B C 1
ATOM 1605 O O . GLN B 1 86 ? 7.234 15.562 -6.746 1 85.12 86 GLN B O 1
ATOM 1610 N N . GLY B 1 87 ? 5.367 15.18 -5.703 1 90.12 87 GLY B N 1
ATOM 1611 C CA . GLY B 1 87 ? 5.277 16.562 -5.238 1 90.12 87 GLY B CA 1
ATOM 1612 C C . GLY B 1 87 ? 4.266 17.375 -6.008 1 90.12 87 GLY B C 1
ATOM 1613 O O . GLY B 1 87 ? 3.861 18.453 -5.562 1 90.12 87 GLY B O 1
ATOM 1614 N N . ASN B 1 88 ? 3.781 16.844 -7.188 1 88.31 88 ASN B N 1
ATOM 1615 C CA . ASN B 1 88 ? 2.865 17.625 -8.016 1 88.31 88 ASN B CA 1
ATOM 1616 C C . ASN B 1 88 ? 1.465 17.016 -8.023 1 88.31 88 ASN B C 1
ATOM 1618 O O . ASN B 1 88 ? 0.571 17.516 -8.711 1 88.31 88 ASN B O 1
ATOM 1622 N N . GLU B 1 89 ? 1.276 16.031 -7.273 1 86.25 89 GLU B N 1
ATOM 1623 C CA . GLU B 1 89 ? -0.054 15.438 -7.164 1 86.25 89 GLU B CA 1
ATOM 1624 C C . GLU B 1 89 ? -1.017 16.375 -6.441 1 86.25 89 GLU B C 1
ATOM 1626 O O . GLU B 1 89 ? -0.59 17.25 -5.684 1 86.25 89 GLU B O 1
ATOM 1631 N N . TYR B 1 90 ? -2.291 16.203 -6.586 1 82.25 90 TYR B N 1
ATOM 1632 C CA . TYR B 1 90 ? -3.295 17.062 -5.977 1 82.25 90 TYR B CA 1
ATOM 1633 C C . TYR B 1 90 ? -3.703 16.547 -4.602 1 82.25 90 TYR B C 1
ATOM 1635 O O . TYR B 1 90 ? -4.18 17.312 -3.76 1 82.25 90 TYR B O 1
ATOM 1643 N N . SER B 1 91 ? -3.486 15.219 -4.441 1 84.19 91 SER B N 1
ATOM 1644 C CA . SER B 1 91 ? -3.859 14.625 -3.16 1 84.19 91 SER B CA 1
ATOM 1645 C C . SER B 1 91 ? -2.949 13.453 -2.807 1 84.19 91 SER B C 1
ATOM 1647 O O . SER B 1 91 ? -2.346 12.836 -3.691 1 84.19 91 SER B O 1
ATOM 1649 N N . LEU B 1 92 ? -2.883 13.219 -1.478 1 83.12 92 LEU B N 1
ATOM 1650 C CA . LEU B 1 92 ? -2.051 12.125 -0.977 1 83.12 92 LEU B CA 1
ATOM 1651 C C . LEU B 1 92 ? -2.51 10.789 -1.544 1 83.12 92 LEU B C 1
ATOM 1653 O O . LEU B 1 92 ? -1.694 9.883 -1.753 1 83.12 92 LEU B O 1
ATOM 1657 N N . GLU B 1 93 ? -3.742 10.633 -1.728 1 72 93 GLU B N 1
ATOM 1658 C CA . GLU B 1 93 ? -4.301 9.375 -2.232 1 72 93 GLU B CA 1
ATOM 1659 C C . GLU B 1 93 ? -3.703 9.016 -3.59 1 72 93 GLU B C 1
ATOM 1661 O O . GLU B 1 93 ? -3.629 7.84 -3.949 1 72 93 GLU B O 1
ATOM 1666 N N . GLU B 1 94 ? -3.402 10.07 -4.281 1 72.06 94 GLU B N 1
ATOM 1667 C CA . GLU B 1 94 ? -2.824 9.852 -5.605 1 72.06 94 GLU B CA 1
ATOM 1668 C C . GLU B 1 94 ? -1.42 9.258 -5.5 1 72.06 94 GLU B C 1
ATOM 1670 O O . GLU B 1 94 ? -0.871 8.773 -6.492 1 72.06 94 GLU B O 1
ATOM 1675 N N . CYS B 1 95 ? -0.95 9.438 -4.344 1 70.81 95 CYS B N 1
ATOM 1676 C CA . CYS B 1 95 ? 0.43 9 -4.152 1 70.81 95 CYS B CA 1
ATOM 1677 C C . CYS B 1 95 ? 0.493 7.539 -3.74 1 70.81 95 CYS B C 1
ATOM 1679 O O . CYS B 1 95 ? 1.574 6.949 -3.688 1 70.81 95 CYS B O 1
ATOM 1681 N N . TRP B 1 96 ? -0.775 7.059 -3.389 1 54.34 96 TRP B N 1
ATOM 1682 C CA . TRP B 1 96 ? -0.879 5.723 -2.812 1 54.34 96 TRP B CA 1
ATOM 1683 C C . TRP B 1 96 ? -0.798 4.656 -3.898 1 54.34 96 TRP B C 1
ATOM 1685 O O . TRP B 1 96 ? -1.43 4.781 -4.949 1 54.34 96 TRP B O 1
ATOM 1695 N N . GLY B 1 97 ? -0.004 3.82 -3.533 1 50.44 97 GLY B N 1
ATOM 1696 C CA . GLY B 1 97 ? -0.037 2.682 -4.438 1 50.44 97 GLY B CA 1
ATOM 1697 C C . GLY B 1 97 ? 0.638 2.955 -5.766 1 50.44 97 GLY B C 1
ATOM 1698 O O . GLY B 1 97 ? 0.464 2.199 -6.727 1 50.44 97 GLY B O 1
ATOM 1699 N N . ILE B 1 98 ? 0.793 4.445 -5.961 1 42.34 98 ILE B N 1
ATOM 1700 C CA . ILE B 1 98 ? 1.362 4.629 -7.289 1 42.34 98 ILE B CA 1
ATOM 1701 C C . ILE B 1 98 ? 2.504 3.637 -7.504 1 42.34 98 ILE B C 1
ATOM 1703 O O . ILE B 1 98 ? 3.512 3.678 -6.797 1 42.34 98 ILE B O 1
ATOM 1707 N N . HIS B 1 99 ? 1.985 2.502 -7.523 1 47.5 99 HIS B N 1
ATOM 1708 C CA . HIS B 1 99 ? 2.885 1.555 -8.172 1 47.5 99 HIS B CA 1
ATOM 1709 C C . HIS B 1 99 ? 3.162 1.96 -9.617 1 47.5 99 HIS B C 1
ATOM 1711 O O . HIS B 1 99 ? 2.281 2.494 -10.297 1 47.5 99 HIS B O 1
ATOM 1717 N N . HIS B 1 100 ? 4.121 2.818 -9.781 1 55.59 100 HIS B N 1
ATOM 1718 C CA . HIS B 1 100 ? 4.402 3.006 -11.203 1 55.59 100 HIS B CA 1
ATOM 1719 C C . HIS B 1 100 ? 4.672 1.671 -11.891 1 55.59 100 HIS B C 1
ATOM 1721 O O . HIS B 1 100 ? 5.773 1.438 -12.391 1 55.59 100 HIS B O 1
ATOM 1727 N N . CYS B 1 101 ? 3.824 0.746 -11.484 1 68.81 101 CYS B N 1
ATOM 1728 C CA . CYS B 1 101 ? 4.031 -0.527 -12.172 1 68.81 101 CYS B CA 1
ATOM 1729 C C . CYS B 1 101 ? 3.125 -0.644 -13.391 1 68.81 101 CYS B C 1
ATOM 1731 O O . CYS B 1 101 ? 2.006 -0.126 -13.391 1 68.81 101 CYS B O 1
ATOM 1733 N N . ASN B 1 102 ? 3.723 -0.879 -14.523 1 76.06 102 ASN B N 1
ATOM 1734 C CA . ASN B 1 102 ? 2.945 -1.356 -15.664 1 76.06 102 ASN B CA 1
ATOM 1735 C C . ASN B 1 102 ? 3.02 -2.875 -15.797 1 76.06 102 ASN B C 1
ATOM 1737 O O . ASN B 1 102 ? 3.76 -3.531 -15.062 1 76.06 102 ASN B O 1
ATOM 1741 N N . HIS B 1 103 ? 2.213 -3.453 -16.625 1 89.69 103 HIS B N 1
ATOM 1742 C CA . HIS B 1 103 ? 2.041 -4.898 -16.703 1 89.69 103 HIS B CA 1
ATOM 1743 C C . HIS B 1 103 ? 3.303 -5.578 -17.219 1 89.69 103 HIS B C 1
ATOM 1745 O O . HIS B 1 103 ? 3.438 -6.801 -17.125 1 89.69 103 HIS B O 1
ATOM 1751 N N . LYS B 1 104 ? 4.266 -4.805 -17.703 1 90.5 104 LYS B N 1
ATOM 1752 C CA . LYS B 1 104 ? 5.57 -5.383 -18 1 90.5 104 LYS B CA 1
ATOM 1753 C C . LYS B 1 104 ? 6.305 -5.781 -16.734 1 90.5 104 LYS B C 1
ATOM 1755 O O . LYS B 1 104 ? 7.301 -6.508 -16.781 1 90.5 104 LYS B O 1
ATOM 1760 N N . GLU B 1 105 ? 5.715 -5.332 -15.578 1 90.88 105 GLU B N 1
ATOM 1761 C CA . GLU B 1 105 ? 6.332 -5.598 -14.289 1 90.88 105 GLU B CA 1
ATOM 1762 C C . GLU B 1 105 ? 5.457 -6.512 -13.43 1 90.88 105 GLU B C 1
ATOM 1764 O O . GLU B 1 105 ? 5.555 -6.508 -12.203 1 90.88 105 GLU B O 1
ATOM 1769 N N . ASP B 1 106 ? 4.691 -7.285 -14.07 1 92.94 106 ASP B N 1
ATOM 1770 C CA . ASP B 1 106 ? 3.877 -8.242 -13.328 1 92.94 106 ASP B CA 1
ATOM 1771 C C . ASP B 1 106 ? 4.746 -9.328 -12.695 1 92.94 106 ASP B C 1
ATOM 1773 O O . ASP B 1 106 ? 5.621 -9.891 -13.359 1 92.94 106 ASP B O 1
ATOM 1777 N N . ALA B 1 107 ? 4.441 -9.625 -11.453 1 95.5 107 ALA B N 1
ATOM 1778 C CA . ALA B 1 107 ? 5.195 -10.641 -10.734 1 95.5 107 ALA B CA 1
ATOM 1779 C C . ALA B 1 107 ? 4.758 -12.047 -11.148 1 95.5 107 ALA B C 1
ATOM 1781 O O . ALA B 1 107 ? 3.572 -12.289 -11.367 1 95.5 107 ALA B O 1
ATOM 1782 N N . GLY B 1 108 ? 5.727 -12.953 -11.273 1 97.88 108 GLY B N 1
ATOM 1783 C CA . GLY B 1 108 ? 5.516 -14.375 -11.484 1 97.88 108 GLY B CA 1
ATOM 1784 C C . GLY B 1 108 ? 6.168 -15.234 -10.414 1 97.88 108 GLY B C 1
ATOM 1785 O O . GLY B 1 108 ? 7 -14.758 -9.648 1 97.88 108 GLY B O 1
ATOM 1786 N N . ILE B 1 109 ? 5.727 -16.484 -10.43 1 98.38 109 ILE B N 1
ATOM 1787 C CA . ILE B 1 109 ? 6.227 -17.359 -9.375 1 98.38 109 ILE B CA 1
ATOM 1788 C C . ILE B 1 109 ? 6.25 -18.797 -9.875 1 98.38 109 ILE B C 1
ATOM 1790 O O . ILE B 1 109 ? 5.453 -19.172 -10.734 1 98.38 109 ILE B O 1
ATOM 1794 N N . ILE B 1 110 ? 7.25 -19.578 -9.383 1 98 110 ILE B N 1
ATOM 1795 C CA . ILE B 1 110 ? 7.297 -21.031 -9.523 1 98 110 ILE B CA 1
ATOM 1796 C C . ILE B 1 110 ? 7.316 -21.672 -8.141 1 98 110 ILE B C 1
ATOM 1798 O O . ILE B 1 110 ? 8.211 -21.406 -7.332 1 98 110 ILE B O 1
ATOM 1802 N N . CYS B 1 111 ? 6.324 -22.438 -7.91 1 98 111 CYS B N 1
ATOM 1803 C CA . CYS B 1 111 ? 6.27 -23.25 -6.703 1 98 111 CYS B CA 1
ATOM 1804 C C . CYS B 1 111 ? 6.68 -24.688 -6.996 1 98 111 CYS B C 1
ATOM 1806 O O . CYS B 1 111 ? 6.711 -25.109 -8.156 1 98 111 CYS B O 1
ATOM 1808 N N . SER B 1 112 ? 7.008 -25.406 -5.902 1 96.06 112 SER B N 1
ATOM 1809 C CA . SER B 1 112 ? 7.496 -26.766 -6.051 1 96.06 112 SER B CA 1
ATOM 1810 C C . SER B 1 112 ? 6.359 -27.734 -6.395 1 96.06 112 SER B C 1
ATOM 1812 O O . SER B 1 112 ? 6.586 -28.781 -6.996 1 96.06 112 SER B O 1
ATOM 1814 N N . GLY B 1 113 ? 5.156 -27.344 -6.172 1 91.5 113 GLY B N 1
ATOM 1815 C CA . GLY B 1 113 ? 4.027 -28.25 -6.363 1 91.5 113 GLY B CA 1
ATOM 1816 C C . GLY B 1 113 ? 3.822 -29.203 -5.203 1 91.5 113 GLY B C 1
ATOM 1817 O O . GLY B 1 113 ? 4.676 -29.312 -4.32 1 91.5 113 GLY B O 1
ATOM 1818 N N . ASN B 1 114 ? 2.512 -29.594 -4.992 1 76.81 114 ASN B N 1
ATOM 1819 C CA . ASN B 1 114 ? 2.25 -30.641 -4.004 1 76.81 114 ASN B CA 1
ATOM 1820 C C . ASN B 1 114 ? 2.643 -32 -4.527 1 76.81 114 ASN B C 1
ATOM 1822 O O . AS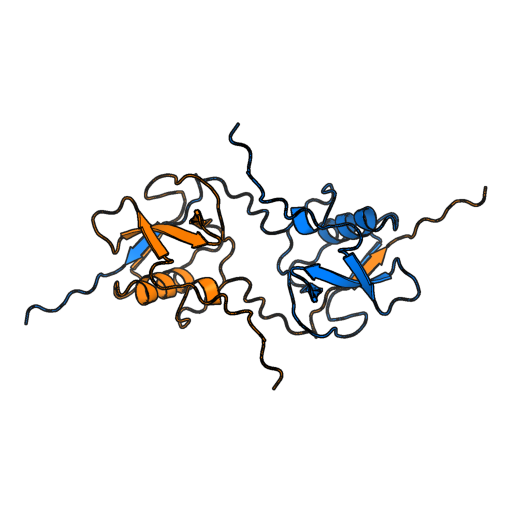N B 1 114 ? 2.061 -32.5 -5.496 1 76.81 114 ASN B O 1
ATOM 1826 N N . HIS B 1 115 ? 3.855 -32.281 -4.719 1 59.38 115 HIS B N 1
ATOM 1827 C CA . HIS B 1 115 ? 4.141 -33.656 -5.094 1 59.38 115 HIS B CA 1
ATOM 1828 C C . HIS B 1 115 ? 3.527 -34.625 -4.098 1 59.38 115 HIS B C 1
ATOM 1830 O O . HIS B 1 115 ? 3.822 -34.562 -2.904 1 59.38 115 HIS B O 1
ATOM 1836 N N . ARG B 1 116 ? 2.283 -34.875 -4.012 1 50.69 116 ARG B N 1
ATOM 1837 C CA . ARG B 1 116 ? 1.903 -36.125 -3.4 1 50.69 116 ARG B CA 1
ATOM 1838 C C . ARG B 1 116 ? 2.873 -37.25 -3.795 1 50.69 116 ARG B C 1
ATOM 1840 O O . ARG B 1 116 ? 3.133 -37.438 -4.98 1 50.69 116 ARG B O 1
ATOM 1847 N N . HIS B 1 117 ? 3.836 -37.469 -3.023 1 42.06 117 HIS B N 1
ATOM 1848 C CA . HIS B 1 117 ? 4.484 -38.781 -3.084 1 42.06 117 HIS B CA 1
ATOM 1849 C C . HIS B 1 117 ? 3.465 -39.875 -3.318 1 42.06 117 HIS B C 1
ATOM 1851 O O . HIS B 1 117 ? 2.535 -40.062 -2.527 1 42.06 117 HIS B O 1
ATOM 1857 N N . CYS B 1 118 ? 2.996 -40.188 -4.504 1 37.47 118 CYS B N 1
ATOM 1858 C CA . CYS B 1 118 ? 2.541 -41.531 -4.695 1 37.47 118 CYS B CA 1
ATOM 1859 C C . CYS B 1 118 ? 3.449 -42.531 -3.965 1 37.47 118 CYS B C 1
ATOM 1861 O O . CYS B 1 118 ? 4.637 -42.625 -4.281 1 37.47 118 CYS B O 1
ATOM 1863 N N . CYS B 1 119 ? 3.791 -42.375 -2.674 1 33.75 119 CYS B N 1
ATOM 1864 C CA . CYS B 1 119 ? 4.031 -43.719 -2.174 1 33.75 119 CYS B CA 1
ATOM 1865 C C . CYS B 1 119 ? 2.75 -44.562 -2.176 1 33.75 119 CYS B C 1
ATOM 1867 O O . CYS B 1 119 ? 1.653 -44 -2.068 1 33.75 119 CYS B O 1
#

Organism: Pseudonaja textilis (NCBI:txid8673)

Nearest PDB structures (foldseek):
  8xmp-assembly1_F  TM=9.516E-01  e=1.377E-09  Homo sapiens
  8h7j-assembly1_A  TM=8.217E-01  e=1.616E-10  Sus scrofa
  8xmp-assembly1_E  TM=8.149E-01  e=4.252E-10  Homo sapiens
  8xmk-assembly1_E  TM=8.146E-01  e=5.606E-10  Homo sapiens
  7bzz-assembly2_D  TM=6.951E-01  e=1.022E-08  Mus musculus

Radius of gyration: 20.02 Å; Cα contacts (8 Å, |Δi|>4): 578; chains: 2; bounding box: 26×88×47 Å

Secondary structure (DSSP, 8-state):
------------SS-EEEESSSSTTEEEEEEEETTEEEEEB-TT--HHHHHHHHHHTT--SEEEEE-TTTT----SEEEE-S----S--SSGGGGTT-----GGGB-EEEE--------/------------SS-EEEESSSSTTEEEEEEEETTEEEEEB-TT--HHHHHHHHHHTT--SEEEEE-TTTT----SEEEE-S----S--SSGGGGTT-----GGGB-EEEE--------

Sequence (238 aa):
MHKYNLYLFSFEEKSLRLVNGEDKCRGRIEVFYKGSWGTICDDGWDMNDAQVVCKQLACGEAVQALPNAAFGEGTGSIFLDELKCQG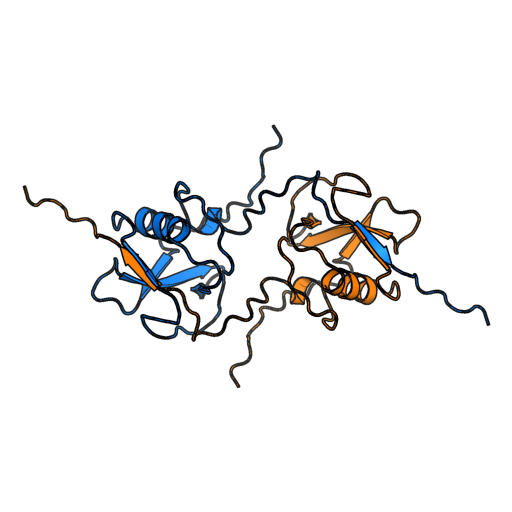NEYSLEECWGIHHCNHKEDAGIICSGNHRHCCMHKYNLYLFSFEEKSLRLVNGEDKCRGRIEVFYKGSWGTICDDGWDMNDAQVVCKQLACGEAVQALPNAAFGEGTGSIFLDELKCQGNEYSLEECWGIHHCNHKEDAGIICSGNHRHCC

Foldseek 3Di:
DPPPPLVCPVPDDPQWFAPQDPDGQDHFIWGHDPHDIDGEACALFDQLLQLLRCQLSVNDHRDDGDHDRPRHDDDDDHDYHNFQGRNPDNHSSVSPPCPVDDPVPDDDDDDPDPPPPPD/DPPPPLVCPVPDDPQWFAPQDPDGQDHFIWGHDPHDIDGEACALFDQLLQLLRCQLSVNDHRDDGDHDRPRHDDDDDHDYHNFQGRNPDNHSSVRPPCPVDDPVPDDDDDDPDPPPPPD